Protein AF-A0A940HQ39-F1 (afdb_monomer)

Sequence (196 aa):
RMIGEIKYRNLDKDPSSISVTDRTVIGDVNPNYTFGITNYFRYQNFDLSVFVNGVQGNDIINMNTRFNANLGTGKNVTEEMLNGAWAEGKDNSLSTGPKAMRQFWRNMLFSRRFIEDGSFVRIKNLTIGYNFPQGMIRSIKNMRIAFGVNNLYTFTNYSGFDPEVNSYGDNPAMFGVDLGGYPNARTYTLTFRCGF

pLDDT: mean 86.54, std 9.15, range [58.53, 98.06]

Radius of gyration: 24.93 Å; Cα contacts (8 Å, |Δi|>4): 372; chains: 1; bounding box: 57×42×81 Å

Structure (mmCIF, N/CA/C/O backbone):
data_AF-A0A940HQ39-F1
#
_entry.id   AF-A0A940HQ39-F1
#
loop_
_atom_site.group_PDB
_atom_site.id
_atom_site.type_symbol
_atom_site.label_atom_id
_atom_site.label_alt_id
_atom_site.label_comp_id
_atom_site.label_asym_id
_atom_site.label_entity_id
_atom_site.label_seq_id
_atom_site.pdbx_PDB_ins_code
_atom_site.Cartn_x
_atom_site.Cartn_y
_atom_site.Cartn_z
_atom_site.occupancy
_atom_site.B_iso_or_equiv
_atom_site.auth_seq_id
_atom_site.auth_comp_id
_atom_site.auth_asym_id
_atom_site.auth_atom_id
_atom_site.pdbx_PDB_model_num
ATOM 1 N N . ARG A 1 1 ? 22.328 -8.475 -32.140 1.00 61.81 1 ARG A N 1
ATOM 2 C CA . ARG A 1 1 ? 21.555 -8.393 -30.870 1.00 61.81 1 ARG A CA 1
ATOM 3 C C . ARG A 1 1 ? 21.910 -9.604 -30.016 1.00 61.81 1 ARG A C 1
ATOM 5 O O . ARG A 1 1 ? 21.924 -10.698 -30.561 1.00 61.81 1 ARG A O 1
ATOM 12 N N . MET A 1 2 ? 22.227 -9.420 -28.733 1.00 71.56 2 MET A N 1
ATOM 13 C CA . MET A 1 2 ? 22.511 -10.533 -27.816 1.00 71.56 2 MET A CA 1
ATOM 14 C C . MET A 1 2 ? 21.213 -11.216 -27.365 1.00 71.56 2 MET A C 1
ATOM 16 O O . MET A 1 2 ? 20.207 -10.547 -27.135 1.00 71.56 2 MET A O 1
ATOM 20 N N . ILE A 1 3 ? 21.238 -12.545 -27.260 1.00 82.31 3 ILE A N 1
ATOM 21 C CA . ILE A 1 3 ? 20.120 -13.355 -26.756 1.00 82.31 3 ILE A CA 1
ATOM 22 C C . ILE A 1 3 ? 20.002 -13.167 -25.235 1.00 82.31 3 ILE A C 1
ATOM 24 O O . ILE A 1 3 ? 21.023 -13.007 -24.555 1.00 82.31 3 ILE A O 1
ATOM 28 N N . GLY A 1 4 ? 18.764 -13.175 -24.729 1.00 81.56 4 GLY A N 1
ATOM 29 C CA . GLY A 1 4 ? 18.453 -13.039 -23.303 1.00 81.56 4 GLY A CA 1
ATOM 30 C C . GLY A 1 4 ? 18.533 -11.606 -22.766 1.00 81.56 4 GLY A C 1
ATOM 31 O O . GLY A 1 4 ? 18.553 -11.419 -21.557 1.00 81.56 4 GLY A O 1
ATOM 32 N N . GLU A 1 5 ? 18.605 -10.596 -23.637 1.00 84.06 5 GLU A N 1
ATOM 33 C CA . GLU A 1 5 ? 18.617 -9.177 -23.254 1.00 84.06 5 GLU A CA 1
ATOM 34 C C . GLU A 1 5 ? 17.253 -8.504 -23.468 1.00 84.06 5 GLU A C 1
ATOM 36 O O . GLU A 1 5 ? 16.436 -8.946 -24.283 1.00 84.06 5 GLU A O 1
ATOM 41 N N . ILE A 1 6 ? 17.031 -7.391 -22.762 1.00 84.56 6 ILE A N 1
ATOM 42 C CA . ILE A 1 6 ? 15.808 -6.588 -22.882 1.00 84.56 6 ILE A CA 1
ATOM 43 C C . ILE A 1 6 ? 15.709 -5.984 -24.282 1.00 84.56 6 ILE A C 1
ATOM 45 O O . ILE A 1 6 ? 16.662 -5.414 -24.816 1.00 84.56 6 ILE A O 1
ATOM 49 N N . LYS A 1 7 ? 14.515 -6.084 -24.866 1.00 85.19 7 LYS A N 1
ATOM 50 C CA . LYS A 1 7 ? 14.183 -5.464 -26.147 1.00 85.19 7 LYS A CA 1
ATOM 51 C C . LYS A 1 7 ? 13.358 -4.208 -25.902 1.00 85.19 7 LYS A C 1
ATOM 53 O O . LYS A 1 7 ? 12.293 -4.274 -25.298 1.00 85.19 7 LYS A O 1
ATOM 58 N N . TYR A 1 8 ? 13.843 -3.087 -26.417 1.00 87.19 8 TYR A N 1
ATOM 59 C CA . TYR A 1 8 ? 13.104 -1.830 -26.450 1.00 87.19 8 TYR A CA 1
ATOM 60 C C . TYR A 1 8 ? 12.349 -1.713 -27.772 1.00 87.19 8 TYR A C 1
ATOM 62 O O . TYR A 1 8 ? 12.823 -2.174 -28.817 1.00 87.19 8 TYR A O 1
ATOM 70 N N . ARG A 1 9 ? 11.148 -1.138 -27.710 1.00 87.81 9 ARG A N 1
ATOM 71 C CA . ARG A 1 9 ? 10.329 -0.895 -28.893 1.00 87.81 9 ARG A CA 1
ATOM 72 C C . ARG A 1 9 ? 10.904 0.301 -29.644 1.00 87.81 9 ARG A C 1
ATOM 74 O O . ARG A 1 9 ? 11.116 1.342 -29.043 1.00 87.81 9 ARG A O 1
ATOM 81 N N . ASN A 1 10 ? 11.118 0.119 -30.939 1.00 88.06 10 ASN A N 1
ATOM 82 C CA . ASN A 1 10 ? 11.416 1.206 -31.855 1.00 88.06 10 ASN A CA 1
ATOM 83 C C . ASN A 1 10 ? 10.088 1.892 -32.232 1.00 88.06 10 ASN A C 1
ATOM 85 O O . ASN A 1 10 ? 9.179 1.223 -32.741 1.00 88.06 10 ASN A O 1
ATOM 89 N N . LEU A 1 11 ? 9.949 3.172 -31.898 1.00 87.94 11 LEU A N 1
ATOM 90 C CA . LEU A 1 11 ? 8.756 3.986 -32.134 1.00 87.94 11 LEU A CA 1
ATOM 91 C C . LEU A 1 11 ? 8.908 4.908 -33.347 1.00 87.94 11 LEU A C 1
ATOM 93 O O . LEU A 1 11 ? 7.902 5.182 -34.005 1.00 87.94 11 LEU A O 1
ATOM 97 N N . ASP A 1 12 ? 10.125 5.349 -33.668 1.00 86.56 12 ASP A N 1
ATOM 98 C CA . ASP A 1 12 ? 10.393 6.246 -34.802 1.00 86.56 12 ASP A CA 1
ATOM 99 C C . ASP A 1 12 ? 10.640 5.513 -36.137 1.00 86.56 12 ASP A C 1
ATOM 101 O O . ASP A 1 12 ? 10.703 6.134 -37.199 1.00 86.56 12 ASP A O 1
ATOM 105 N N . LYS A 1 13 ? 10.685 4.178 -36.088 1.00 84.75 13 LYS A N 1
ATOM 106 C CA . LYS A 1 13 ? 10.954 3.245 -37.190 1.00 84.75 13 LYS A CA 1
ATOM 107 C C . LYS A 1 13 ? 12.347 3.400 -37.814 1.00 84.75 13 LYS A C 1
ATOM 109 O O . LYS A 1 13 ? 12.532 2.956 -38.949 1.00 84.75 13 LYS A O 1
ATOM 114 N N . ASP A 1 14 ? 13.329 3.947 -37.097 1.00 82.06 14 ASP A N 1
ATOM 115 C CA . ASP A 1 14 ? 14.719 3.984 -37.561 1.00 82.06 14 ASP A CA 1
ATOM 116 C C . ASP A 1 14 ? 15.291 2.553 -37.653 1.00 82.06 14 ASP A C 1
ATOM 118 O O . ASP A 1 14 ? 15.438 1.868 -36.640 1.00 82.06 14 ASP A O 1
ATOM 122 N N . PRO A 1 15 ? 15.655 2.049 -38.843 1.00 76.44 15 PRO A N 1
ATOM 123 C CA . PRO A 1 15 ? 16.172 0.690 -38.987 1.00 76.44 15 PRO A CA 1
ATOM 124 C C . PRO A 1 15 ? 17.523 0.465 -38.288 1.00 76.44 15 PRO A C 1
ATOM 126 O O . PRO A 1 15 ? 17.932 -0.688 -38.116 1.00 76.44 15 PRO A O 1
ATOM 129 N N . SER A 1 16 ? 18.230 1.533 -37.913 1.00 78.38 16 SER A N 1
ATOM 130 C CA . SER A 1 16 ? 19.630 1.484 -37.496 1.00 78.38 16 SER A CA 1
ATOM 131 C C . SER A 1 16 ? 19.850 1.581 -35.986 1.00 78.38 16 SER A C 1
ATOM 133 O O . SER A 1 16 ? 20.862 1.067 -35.496 1.00 78.38 16 SER A O 1
ATOM 135 N N . SER A 1 17 ? 18.926 2.180 -35.226 1.00 79.44 17 SER A N 1
ATOM 136 C CA . SER A 1 17 ? 19.178 2.469 -33.813 1.00 79.44 17 SER A CA 1
ATOM 137 C C . SER A 1 17 ? 17.923 2.480 -32.931 1.00 79.44 17 SER A C 1
ATOM 139 O O . SER A 1 17 ? 16.798 2.530 -33.411 1.00 79.44 17 SER A O 1
ATOM 141 N N . ILE A 1 18 ? 18.141 2.341 -31.617 1.00 83.06 18 ILE A N 1
ATOM 142 C CA . ILE A 1 18 ? 17.189 2.779 -30.590 1.00 83.06 18 ILE A CA 1
ATOM 143 C C . ILE A 1 18 ? 17.795 4.043 -29.994 1.00 83.06 18 ILE A C 1
ATOM 145 O O . ILE A 1 18 ? 18.935 4.006 -29.515 1.00 83.06 18 ILE A O 1
ATOM 149 N N . SER A 1 19 ? 17.054 5.140 -30.028 1.00 83.88 19 SER A N 1
ATOM 150 C CA . SER A 1 19 ? 17.561 6.479 -29.752 1.00 83.88 19 SER A CA 1
ATOM 151 C C . SER A 1 19 ? 16.642 7.250 -28.789 1.00 83.88 19 SER A C 1
ATOM 153 O O . SER A 1 19 ? 15.650 6.738 -28.269 1.00 83.88 19 SER A O 1
ATOM 155 N N . VAL A 1 20 ? 17.003 8.493 -28.463 1.00 84.62 20 VAL A N 1
ATOM 156 C CA . VAL A 1 20 ? 16.178 9.382 -27.626 1.00 84.62 20 VAL A CA 1
ATOM 157 C C . VAL A 1 20 ? 14.830 9.723 -28.267 1.00 84.62 20 VAL A C 1
ATOM 159 O O . VAL A 1 20 ? 13.893 10.053 -27.544 1.00 84.62 20 VAL A O 1
ATOM 162 N N . THR A 1 21 ? 14.731 9.615 -29.591 1.00 87.25 21 THR A N 1
ATOM 163 C CA . THR A 1 21 ? 13.507 9.794 -30.386 1.00 87.25 21 THR A CA 1
ATOM 164 C C . THR A 1 21 ? 12.470 8.695 -30.147 1.00 87.25 21 THR A C 1
ATOM 166 O O . THR A 1 21 ? 11.286 8.929 -30.363 1.00 87.25 21 THR A O 1
ATOM 169 N N . ASP A 1 22 ? 12.873 7.545 -29.597 1.00 86.12 22 ASP A N 1
ATOM 170 C CA . ASP A 1 22 ? 11.968 6.454 -29.212 1.00 86.12 22 ASP A CA 1
ATOM 171 C C . ASP A 1 22 ? 11.301 6.655 -27.840 1.00 86.12 22 ASP A C 1
ATOM 173 O O . ASP A 1 22 ? 10.606 5.767 -27.336 1.00 86.12 22 ASP A O 1
ATOM 177 N N . ARG A 1 23 ? 11.532 7.791 -27.174 1.00 89.38 23 ARG A N 1
ATOM 178 C CA . ARG A 1 23 ? 10.941 8.076 -25.860 1.00 89.38 23 ARG A CA 1
ATOM 179 C C . ARG A 1 23 ? 9.503 8.554 -26.008 1.00 89.38 23 ARG A C 1
ATOM 181 O O . ARG A 1 23 ? 9.181 9.379 -26.854 1.00 89.38 23 ARG A O 1
ATOM 188 N N . THR A 1 24 ? 8.643 8.072 -25.121 1.00 91.00 24 THR A N 1
ATOM 189 C CA . THR A 1 24 ? 7.238 8.476 -25.041 1.00 91.00 24 THR A CA 1
ATOM 190 C C . THR A 1 24 ? 6.783 8.516 -23.584 1.00 91.00 24 THR A C 1
ATOM 192 O O . THR A 1 24 ? 7.507 8.059 -22.694 1.00 91.00 24 THR A O 1
ATOM 195 N N . VAL A 1 25 ? 5.594 9.064 -23.336 1.00 88.75 25 VAL A N 1
ATOM 196 C CA . VAL A 1 25 ? 4.950 8.999 -22.021 1.00 88.75 25 VAL A CA 1
ATOM 197 C C . VAL A 1 25 ? 4.529 7.552 -21.774 1.00 88.75 25 VAL A C 1
ATOM 199 O O . VAL A 1 25 ? 3.833 6.950 -22.589 1.00 88.75 25 VAL A O 1
ATOM 202 N N . ILE A 1 26 ? 5.009 6.973 -20.676 1.00 89.69 26 ILE A N 1
ATOM 203 C CA . ILE A 1 26 ? 4.868 5.538 -20.378 1.00 89.69 26 ILE A CA 1
ATOM 204 C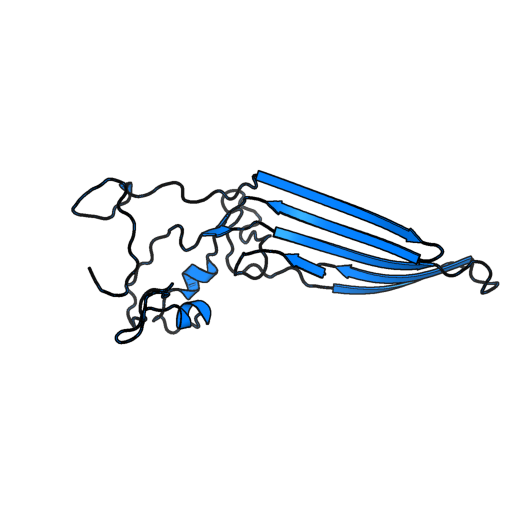 C . ILE A 1 26 ? 4.057 5.239 -19.112 1.00 89.69 26 ILE A C 1
ATOM 206 O O . ILE A 1 26 ? 3.822 4.063 -18.846 1.00 89.69 26 ILE A O 1
ATOM 210 N N . GLY A 1 27 ? 3.626 6.266 -18.378 1.00 88.06 27 GLY A N 1
ATOM 211 C CA . GLY A 1 27 ? 2.753 6.152 -17.212 1.00 88.06 27 GLY A CA 1
ATOM 212 C C . GLY A 1 27 ? 2.314 7.521 -16.688 1.00 88.06 27 GLY A C 1
ATOM 213 O O . GLY A 1 27 ? 2.863 8.544 -17.116 1.00 88.06 27 GLY A O 1
ATOM 214 N N . ASP A 1 28 ? 1.341 7.517 -15.783 1.00 89.75 28 ASP A N 1
ATOM 215 C CA . ASP A 1 28 ? 0.787 8.702 -15.122 1.00 89.75 28 ASP A CA 1
ATOM 216 C C . ASP A 1 28 ? 0.651 8.462 -13.613 1.00 89.75 28 ASP A C 1
ATOM 218 O O . ASP A 1 28 ? -0.056 7.566 -13.166 1.00 89.75 28 ASP A O 1
ATOM 222 N N . VAL A 1 29 ? 1.340 9.271 -12.810 1.00 87.62 29 VAL A N 1
ATOM 223 C CA . VAL A 1 29 ? 1.322 9.156 -11.341 1.00 87.62 29 VAL A CA 1
ATOM 224 C C . VAL A 1 29 ? 0.074 9.788 -10.720 1.00 87.62 29 VAL A C 1
ATOM 226 O O . VAL A 1 29 ? -0.174 9.620 -9.524 1.00 87.62 29 VAL A O 1
ATOM 229 N N . ASN A 1 30 ? -0.706 10.536 -11.505 1.00 89.50 30 ASN A N 1
ATOM 230 C CA . ASN A 1 30 ? -1.915 11.185 -11.028 1.00 89.50 30 ASN A CA 1
ATOM 231 C C . ASN A 1 30 ? -3.064 10.171 -10.978 1.00 89.50 30 ASN A C 1
ATOM 233 O O . ASN A 1 30 ? -3.378 9.546 -11.990 1.00 89.50 30 ASN A O 1
ATOM 237 N N . PRO A 1 31 ? -3.729 10.003 -9.825 1.00 91.94 31 PRO A N 1
ATOM 238 C CA . PRO A 1 31 ? -4.862 9.100 -9.740 1.00 91.94 31 PRO A CA 1
ATOM 239 C C . PRO A 1 31 ? -6.067 9.652 -10.499 1.00 91.94 31 PRO A C 1
ATOM 241 O O . PRO A 1 31 ? -6.356 10.848 -10.450 1.00 91.94 31 PRO A O 1
ATOM 244 N N . ASN A 1 32 ? -6.840 8.753 -11.107 1.00 94.06 32 ASN A N 1
ATOM 245 C CA . ASN A 1 32 ? -8.123 9.099 -11.719 1.00 94.06 32 ASN A CA 1
ATOM 246 C C . ASN A 1 32 ? -9.124 9.568 -10.658 1.00 94.06 32 ASN A C 1
ATOM 248 O O . ASN A 1 32 ? -9.899 10.495 -10.884 1.00 94.06 32 ASN A O 1
ATOM 252 N N . TYR A 1 33 ? -9.118 8.906 -9.498 1.00 94.69 33 TYR A N 1
ATOM 253 C CA . TYR A 1 33 ? -9.893 9.309 -8.333 1.00 94.69 33 TYR A CA 1
ATOM 254 C C . TYR A 1 33 ? -9.318 8.715 -7.046 1.00 94.69 33 TYR A C 1
ATOM 256 O O . TYR A 1 33 ? -8.639 7.686 -7.034 1.00 94.69 33 TYR A O 1
ATOM 264 N N . THR A 1 34 ? -9.647 9.367 -5.937 1.00 96.00 34 THR A N 1
ATOM 265 C CA . THR A 1 34 ? -9.391 8.890 -4.580 1.00 96.00 34 THR A CA 1
ATOM 266 C C . THR A 1 34 ? -10.709 8.840 -3.822 1.00 96.00 34 THR A C 1
ATOM 268 O O . THR A 1 34 ? -11.641 9.590 -4.120 1.00 96.00 34 THR A O 1
ATOM 271 N N . PHE A 1 35 ? -10.827 7.925 -2.866 1.00 96.75 35 PHE A N 1
ATOM 272 C CA . PHE A 1 35 ? -12.045 7.794 -2.075 1.00 96.75 35 PHE A CA 1
ATOM 273 C C . PHE A 1 35 ? -11.749 7.361 -0.642 1.00 96.75 35 PHE A C 1
ATOM 275 O O . PHE A 1 35 ? -10.715 6.768 -0.331 1.00 96.75 35 PHE A O 1
ATOM 282 N N . GLY A 1 36 ? -12.695 7.655 0.242 1.00 97.44 36 GLY A N 1
ATOM 283 C CA . GLY A 1 36 ? -12.666 7.244 1.635 1.00 97.44 36 GLY A CA 1
ATOM 284 C C . GLY A 1 36 ? -14.084 7.098 2.160 1.00 97.44 36 GLY A C 1
ATOM 285 O O . GLY A 1 36 ? -14.920 7.969 1.931 1.00 97.44 36 GLY A O 1
ATOM 286 N N . ILE A 1 37 ? -14.360 5.992 2.844 1.00 97.62 37 ILE A N 1
ATOM 287 C CA . ILE A 1 37 ? -15.671 5.699 3.421 1.00 97.62 37 ILE A CA 1
ATOM 288 C C . ILE A 1 37 ? -15.471 5.268 4.868 1.00 97.62 37 ILE A C 1
ATOM 290 O O . ILE A 1 37 ? -14.734 4.320 5.161 1.00 97.62 37 ILE A O 1
ATOM 294 N N . THR A 1 38 ? -16.168 5.952 5.771 1.00 97.56 38 THR A N 1
ATOM 295 C CA . THR A 1 38 ? -16.236 5.576 7.181 1.00 97.56 38 THR A CA 1
ATOM 296 C C . THR A 1 38 ? -17.595 4.964 7.471 1.00 97.56 38 THR A C 1
ATOM 298 O O . THR A 1 38 ? -18.628 5.599 7.267 1.00 97.56 38 THR A O 1
ATOM 301 N N . ASN A 1 39 ? -17.590 3.733 7.969 1.00 97.12 39 ASN A N 1
ATOM 302 C CA . ASN A 1 39 ? -18.786 2.985 8.319 1.00 97.12 39 ASN A CA 1
ATOM 303 C C . ASN A 1 39 ? -18.875 2.855 9.837 1.00 97.12 39 ASN A C 1
ATOM 305 O O . ASN A 1 39 ? -17.933 2.386 10.479 1.00 97.12 39 ASN A O 1
ATOM 309 N N . TYR A 1 40 ? -20.021 3.239 10.391 1.00 97.44 40 TYR A N 1
ATOM 310 C CA . TYR A 1 40 ? -20.317 3.112 11.812 1.00 97.44 40 TYR A CA 1
ATOM 311 C C . TYR A 1 40 ? -21.520 2.202 12.004 1.00 97.44 40 TYR A C 1
ATOM 313 O O . TYR A 1 40 ? -22.623 2.515 11.562 1.00 97.44 40 TYR A O 1
ATOM 321 N N . PHE A 1 41 ? -21.312 1.106 12.721 1.00 97.56 41 PHE A N 1
ATOM 322 C CA . PHE A 1 41 ? -22.363 0.175 13.101 1.00 97.56 41 PHE A CA 1
ATOM 323 C C . PHE A 1 41 ? -22.501 0.179 14.616 1.00 97.56 41 PHE A C 1
ATOM 325 O O . PHE A 1 41 ? -21.508 0.201 15.346 1.00 97.56 41 PHE A O 1
ATOM 332 N N . ARG A 1 42 ? -23.739 0.162 15.102 1.00 96.75 42 ARG A N 1
ATOM 333 C CA . ARG A 1 42 ? -24.037 -0.004 16.525 1.00 96.75 42 ARG A CA 1
ATOM 334 C C . ARG A 1 42 ? -25.129 -1.036 16.672 1.00 96.75 42 ARG A C 1
ATOM 336 O O . ARG A 1 42 ? -26.150 -0.957 15.993 1.00 96.75 42 ARG A O 1
ATOM 343 N N . TYR A 1 43 ? -24.905 -1.976 17.572 1.00 96.06 43 TYR A N 1
ATOM 344 C CA . TYR A 1 43 ? -25.889 -2.980 17.921 1.00 96.06 43 TYR A CA 1
ATOM 345 C C . TYR A 1 43 ? -25.832 -3.218 19.425 1.00 96.06 43 TYR A C 1
ATOM 347 O O . TYR A 1 43 ? -24.849 -3.742 19.947 1.00 96.06 43 TYR A O 1
ATOM 355 N N . GLN A 1 44 ? -26.893 -2.806 20.124 1.00 94.25 44 GLN A N 1
ATOM 356 C CA . GLN A 1 44 ? -26.949 -2.810 21.586 1.00 94.25 44 GLN A CA 1
ATOM 357 C C . GLN A 1 44 ? -25.715 -2.106 22.189 1.00 94.25 44 GLN A C 1
ATOM 359 O O . GLN A 1 44 ? -25.430 -0.949 21.883 1.00 94.25 44 GLN A O 1
ATOM 364 N N . ASN A 1 45 ? -24.978 -2.817 23.035 1.00 95.12 45 ASN A N 1
ATOM 365 C CA . ASN A 1 45 ? -23.780 -2.362 23.720 1.00 95.12 45 ASN A CA 1
ATOM 366 C C . ASN A 1 45 ? -22.512 -2.431 22.851 1.00 95.12 45 ASN A C 1
ATOM 368 O O . ASN A 1 45 ? -21.474 -1.910 23.265 1.00 95.12 45 ASN A O 1
ATOM 372 N N . PHE A 1 46 ? -22.582 -3.033 21.660 1.00 97.00 46 PHE A N 1
ATOM 373 C CA . PHE A 1 46 ? -21.470 -3.125 20.719 1.00 97.00 46 PHE A CA 1
ATOM 374 C C . PHE A 1 46 ? -21.469 -1.968 19.722 1.00 97.00 46 PHE A C 1
ATOM 376 O O . PHE A 1 46 ? -22.512 -1.543 19.214 1.00 97.00 46 PHE A O 1
ATOM 383 N N . ASP A 1 47 ? -20.272 -1.512 19.378 1.00 97.00 47 ASP A N 1
ATOM 384 C CA . ASP A 1 47 ? -20.047 -0.618 18.253 1.00 97.00 47 ASP A CA 1
ATOM 385 C C . ASP A 1 47 ? -18.850 -1.067 17.416 1.00 97.00 47 ASP A C 1
ATOM 387 O O . ASP A 1 47 ? -17.904 -1.683 17.905 1.00 97.00 47 ASP A O 1
ATOM 391 N N . LEU A 1 48 ? -18.931 -0.778 16.125 1.00 97.44 48 LEU A N 1
ATOM 392 C CA . LEU A 1 48 ? -17.923 -1.089 15.129 1.00 97.44 48 LEU A CA 1
ATOM 393 C C . LEU A 1 48 ? -17.722 0.154 14.263 1.00 97.44 48 LEU A C 1
ATOM 395 O O . LEU A 1 48 ? -18.678 0.726 13.741 1.00 97.44 48 LEU A O 1
ATOM 399 N N . SER A 1 49 ? -16.468 0.550 14.096 1.00 97.56 49 SER A N 1
ATOM 400 C CA . SER A 1 49 ? -16.036 1.620 13.205 1.00 97.56 49 SER A CA 1
ATOM 401 C C . SER A 1 49 ? -15.037 1.051 12.210 1.00 97.56 49 SER A C 1
ATOM 403 O O . SER A 1 49 ? -14.001 0.521 12.613 1.00 97.56 49 SER A O 1
ATOM 405 N N . VAL A 1 50 ? -15.326 1.179 10.918 1.00 97.94 50 VAL A N 1
ATOM 406 C CA . VAL A 1 50 ? -14.431 0.758 9.834 1.00 97.94 50 VAL A CA 1
ATOM 407 C C . VAL A 1 50 ? -14.151 1.950 8.938 1.00 97.94 50 VAL A C 1
ATOM 409 O O . VAL A 1 50 ? -15.081 2.553 8.408 1.00 97.94 50 VAL A O 1
ATOM 412 N N . PHE A 1 51 ? -12.879 2.267 8.734 1.00 98.06 51 PHE A N 1
ATOM 413 C CA . PHE A 1 51 ? -12.443 3.252 7.756 1.00 98.06 51 PHE A CA 1
ATOM 414 C C . PHE A 1 51 ? -11.701 2.561 6.616 1.00 98.06 51 PHE A C 1
ATOM 416 O O . PHE A 1 51 ? -10.683 1.896 6.837 1.00 98.06 51 PHE A O 1
ATOM 423 N N . VAL A 1 52 ? -12.220 2.740 5.404 1.00 97.81 52 VAL A N 1
ATOM 424 C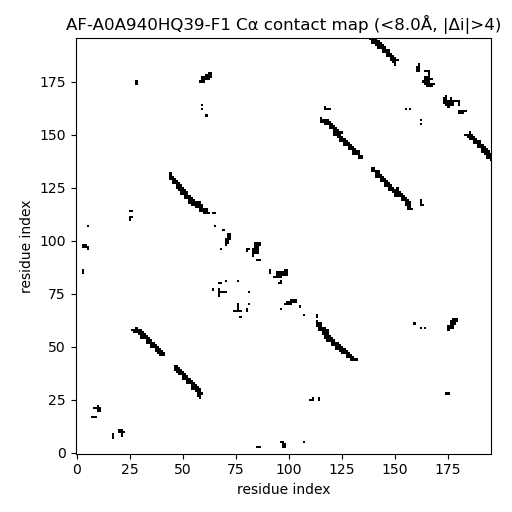 CA . VAL A 1 52 ? -11.630 2.244 4.161 1.00 97.81 52 VAL A CA 1
ATOM 425 C C . VAL A 1 52 ? -11.259 3.439 3.295 1.00 97.81 52 VAL A C 1
ATOM 427 O O . VAL A 1 52 ? -12.086 4.328 3.102 1.00 97.81 52 VAL A O 1
ATOM 430 N N . ASN A 1 53 ? -10.042 3.462 2.761 1.00 97.06 53 ASN A N 1
ATOM 431 C CA . ASN A 1 53 ? -9.607 4.449 1.774 1.00 97.06 53 ASN A CA 1
ATOM 432 C C . ASN A 1 53 ? -9.032 3.759 0.539 1.00 97.06 53 ASN A C 1
ATOM 434 O O . ASN A 1 53 ? -8.615 2.606 0.611 1.00 97.06 53 ASN A O 1
ATOM 438 N N . GLY A 1 54 ? -8.996 4.459 -0.584 1.00 95.94 54 GLY A N 1
ATOM 439 C CA . GLY A 1 54 ? -8.407 3.925 -1.800 1.00 95.94 54 GLY A CA 1
ATOM 440 C C . GLY A 1 54 ? -8.034 4.997 -2.807 1.00 95.94 54 GLY A C 1
ATOM 441 O O . GLY A 1 54 ? -8.491 6.143 -2.738 1.00 95.94 54 GLY A O 1
ATOM 442 N N . VAL A 1 55 ? -7.184 4.585 -3.735 1.00 95.62 55 VAL A N 1
ATOM 443 C CA . VAL A 1 55 ? -6.665 5.369 -4.854 1.00 95.62 55 VAL A CA 1
ATOM 444 C C . VAL A 1 55 ? -6.751 4.475 -6.086 1.00 95.62 55 VAL A C 1
ATOM 446 O O . VAL A 1 55 ? -6.410 3.296 -6.003 1.00 95.62 55 VAL A O 1
ATOM 449 N N . GLN A 1 56 ? -7.245 5.007 -7.204 1.00 95.56 56 GLN A N 1
ATOM 450 C CA . GLN A 1 56 ? -7.388 4.245 -8.443 1.00 95.56 56 GLN A CA 1
ATOM 451 C C . GLN A 1 56 ? -6.746 4.972 -9.624 1.00 95.56 56 GLN A C 1
ATOM 453 O O . GLN A 1 56 ? -7.021 6.150 -9.869 1.00 95.56 56 GLN A O 1
ATOM 458 N N . GLY A 1 57 ? -5.999 4.214 -10.425 1.00 92.69 57 GLY A N 1
ATOM 459 C CA . GLY A 1 57 ? -5.523 4.608 -11.748 1.00 92.69 57 GLY A CA 1
ATOM 460 C C . GLY A 1 57 ? -4.208 5.374 -11.765 1.00 92.69 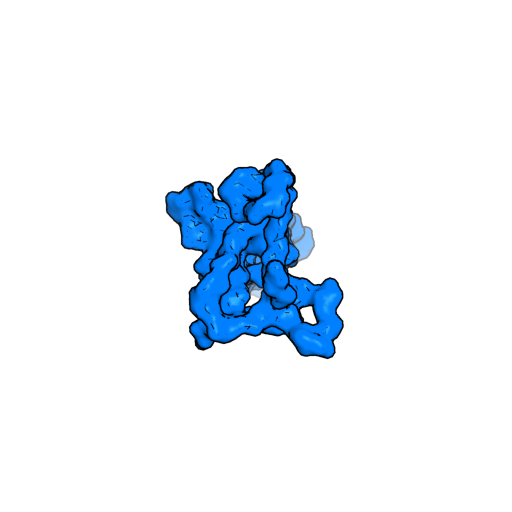57 GLY A C 1
ATOM 461 O O . GLY A 1 57 ? -3.861 5.892 -12.816 1.00 92.69 57 GLY A O 1
ATOM 462 N N . ASN A 1 58 ? -3.508 5.461 -10.634 1.00 92.19 58 ASN A N 1
ATOM 463 C CA . ASN A 1 58 ? -2.149 5.983 -10.586 1.00 92.19 58 ASN A CA 1
ATOM 464 C C . ASN A 1 58 ? -1.137 4.880 -10.902 1.00 92.19 58 ASN A C 1
ATOM 466 O O . ASN A 1 58 ? -1.279 3.745 -10.452 1.00 92.19 58 ASN A O 1
ATOM 470 N N . ASP A 1 59 ? -0.069 5.255 -11.584 1.00 92.75 59 ASP A N 1
ATOM 471 C CA . ASP A 1 59 ? 1.107 4.425 -11.784 1.00 92.75 59 ASP A CA 1
ATOM 472 C C . ASP A 1 59 ? 2.188 4.742 -10.737 1.00 92.75 59 ASP A C 1
ATOM 474 O O . ASP A 1 59 ? 2.350 5.885 -10.298 1.00 92.75 59 ASP A O 1
ATOM 478 N N . ILE A 1 60 ? 2.967 3.729 -10.361 1.00 91.25 60 ILE A N 1
ATOM 479 C CA . ILE A 1 60 ? 4.132 3.846 -9.478 1.00 91.25 60 ILE A CA 1
ATOM 480 C C . ILE A 1 60 ? 5.382 3.439 -10.242 1.00 91.25 60 ILE A C 1
ATOM 482 O O . ILE A 1 60 ? 5.435 2.395 -10.891 1.00 91.25 60 ILE A O 1
ATOM 486 N N . ILE A 1 61 ? 6.428 4.249 -10.119 1.00 90.50 61 ILE A N 1
ATOM 487 C CA . ILE A 1 61 ? 7.765 3.923 -10.594 1.00 90.50 61 ILE A CA 1
ATOM 488 C C . ILE A 1 61 ? 8.498 3.171 -9.481 1.00 90.50 61 ILE A C 1
ATOM 490 O O . ILE A 1 61 ? 9.028 3.777 -8.547 1.00 90.50 61 ILE A O 1
ATOM 494 N N . ASN A 1 62 ? 8.583 1.850 -9.607 1.00 88.81 62 ASN A N 1
ATOM 495 C CA . ASN A 1 62 ? 9.313 1.000 -8.677 1.00 88.81 62 ASN A CA 1
ATOM 496 C C . ASN A 1 62 ? 10.810 1.002 -9.012 1.00 88.81 62 ASN A C 1
ATOM 498 O O . ASN A 1 62 ? 11.303 0.201 -9.813 1.00 88.81 62 ASN A O 1
ATOM 502 N N . MET A 1 63 ? 11.573 1.901 -8.393 1.00 85.12 63 MET A N 1
ATOM 503 C CA . MET A 1 63 ? 13.023 1.951 -8.585 1.00 85.12 63 MET A CA 1
ATOM 504 C C . MET A 1 63 ? 13.742 0.785 -7.901 1.00 85.12 63 MET A C 1
ATOM 506 O O . MET A 1 63 ? 14.842 0.430 -8.337 1.00 85.12 63 MET A O 1
ATOM 510 N N . ASN A 1 64 ? 13.137 0.137 -6.900 1.00 80.88 64 ASN A N 1
ATOM 511 C CA . ASN A 1 64 ? 13.730 -1.031 -6.241 1.00 80.88 64 ASN A CA 1
ATOM 512 C C . ASN A 1 64 ? 13.967 -2.167 -7.240 1.00 80.88 64 ASN A C 1
ATOM 514 O O . A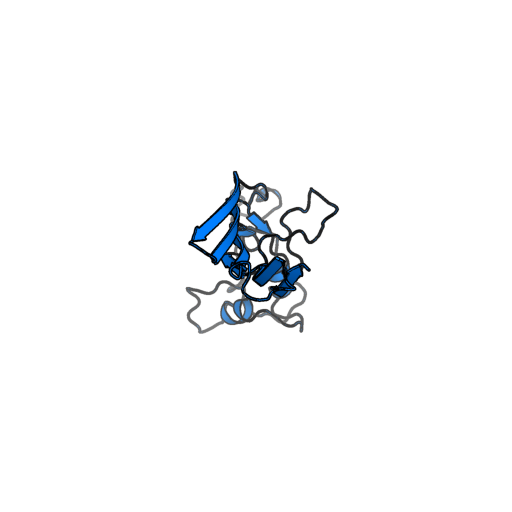SN A 1 64 ? 15.048 -2.761 -7.261 1.00 80.88 64 ASN A O 1
ATOM 518 N N . THR A 1 65 ? 13.005 -2.420 -8.133 1.00 77.06 65 THR A N 1
ATOM 519 C CA . THR A 1 65 ? 13.174 -3.422 -9.198 1.00 77.06 65 THR A CA 1
ATOM 520 C C . THR A 1 65 ? 14.332 -3.057 -10.120 1.00 77.06 65 THR A C 1
ATOM 522 O O . THR A 1 65 ? 15.110 -3.931 -10.483 1.00 77.06 65 THR A O 1
ATOM 525 N N . ARG A 1 66 ? 14.536 -1.773 -10.442 1.00 76.06 66 ARG A N 1
ATOM 526 C CA . ARG A 1 66 ? 15.672 -1.314 -11.258 1.00 76.06 66 ARG A CA 1
ATOM 527 C C . ARG A 1 66 ? 17.018 -1.513 -10.564 1.00 76.06 66 ARG A C 1
ATOM 529 O O . ARG A 1 66 ? 17.964 -1.958 -11.214 1.00 76.06 66 ARG A O 1
ATOM 536 N N . PHE A 1 67 ? 17.117 -1.200 -9.273 1.00 73.94 67 PHE A N 1
ATOM 537 C CA . PHE A 1 67 ? 18.348 -1.405 -8.503 1.00 73.94 67 PHE A CA 1
ATOM 538 C C . PHE A 1 67 ? 18.689 -2.892 -8.337 1.00 73.94 67 PHE A C 1
ATOM 540 O O . PHE A 1 67 ? 19.867 -3.250 -8.405 1.00 73.94 67 PHE A O 1
ATOM 547 N N . ASN A 1 68 ? 17.672 -3.748 -8.206 1.00 70.75 68 ASN A N 1
ATOM 548 C CA . ASN A 1 68 ? 17.827 -5.196 -8.046 1.00 70.75 68 ASN A CA 1
ATOM 549 C C . ASN A 1 68 ? 17.891 -5.967 -9.382 1.00 70.75 68 ASN A C 1
ATOM 551 O O . ASN A 1 68 ? 18.293 -7.127 -9.398 1.00 70.75 68 ASN A O 1
ATOM 555 N N . ALA A 1 69 ? 17.540 -5.343 -10.513 1.00 66.88 69 ALA A N 1
ATOM 556 C CA . ALA A 1 69 ? 17.504 -5.996 -11.827 1.00 66.88 69 ALA A CA 1
ATOM 557 C C . ALA A 1 69 ? 18.883 -6.294 -12.434 1.00 66.88 69 ALA A C 1
ATOM 559 O O . ALA A 1 69 ? 18.984 -7.064 -13.393 1.00 66.88 69 ALA A O 1
ATOM 560 N N . ASN A 1 70 ? 19.960 -5.693 -11.915 1.00 70.19 70 ASN A N 1
ATOM 561 C CA . ASN A 1 70 ? 21.301 -5.906 -12.454 1.00 70.19 70 ASN A CA 1
ATOM 562 C C . ASN A 1 70 ? 21.962 -7.168 -11.870 1.00 70.19 70 ASN A C 1
ATOM 564 O O . ASN A 1 70 ? 22.829 -7.106 -10.990 1.00 70.19 70 ASN A O 1
ATOM 568 N N . LEU A 1 71 ? 21.530 -8.318 -12.396 1.00 66.62 71 LEU A N 1
ATOM 569 C CA . LEU A 1 71 ? 22.076 -9.647 -12.115 1.00 66.62 71 LEU A CA 1
ATOM 570 C C . LEU A 1 71 ? 23.541 -9.732 -12.572 1.00 66.62 71 LEU A C 1
ATOM 572 O O . LEU A 1 71 ? 23.804 -9.924 -13.760 1.00 66.62 71 LEU A O 1
ATOM 576 N N . GLY A 1 72 ? 24.484 -9.599 -11.630 1.00 64.25 72 GLY A N 1
ATOM 577 C CA . GLY A 1 72 ? 25.924 -9.664 -11.923 1.00 64.25 72 GLY A CA 1
ATOM 578 C C . GLY A 1 72 ? 26.842 -8.760 -11.104 1.00 64.25 72 GLY A C 1
ATOM 579 O O . GLY A 1 72 ? 28.061 -8.886 -11.204 1.00 64.25 72 GLY A O 1
ATOM 580 N N . THR A 1 73 ? 26.281 -7.859 -10.294 1.00 69.00 73 THR A N 1
ATOM 581 C CA . THR A 1 73 ? 27.035 -6.816 -9.571 1.00 69.00 73 THR A CA 1
ATOM 582 C C . THR A 1 73 ? 27.515 -7.228 -8.171 1.00 69.00 73 THR A C 1
ATOM 584 O O . THR A 1 73 ? 28.052 -6.398 -7.443 1.00 69.00 73 THR A O 1
ATOM 587 N N . GLY A 1 74 ? 27.323 -8.492 -7.772 1.00 70.94 74 GLY A N 1
ATOM 588 C CA . GLY A 1 74 ? 27.652 -8.992 -6.425 1.00 70.94 74 GLY A CA 1
ATOM 589 C C . GLY A 1 74 ? 26.706 -8.506 -5.319 1.00 70.94 74 GLY A C 1
ATOM 590 O O . GLY A 1 74 ? 26.917 -8.822 -4.152 1.00 70.94 74 GLY A O 1
ATOM 591 N N . LYS A 1 75 ? 25.666 -7.745 -5.677 1.00 77.44 75 LYS A N 1
ATOM 592 C CA . LYS A 1 75 ? 24.590 -7.325 -4.775 1.00 77.44 75 LYS A CA 1
ATOM 593 C C . LYS A 1 75 ? 23.553 -8.431 -4.619 1.00 77.44 75 LYS A C 1
ATOM 595 O O . LYS A 1 75 ? 23.410 -9.279 -5.501 1.00 77.44 75 LYS A O 1
ATOM 600 N N . ASN A 1 76 ? 22.810 -8.377 -3.516 1.00 78.00 76 ASN A N 1
ATOM 601 C CA . ASN A 1 76 ? 21.625 -9.206 -3.370 1.00 78.00 76 ASN A CA 1
ATOM 602 C C . ASN A 1 76 ? 20.568 -8.791 -4.406 1.00 78.00 76 ASN A C 1
ATOM 604 O O . ASN A 1 76 ? 20.493 -7.620 -4.782 1.00 78.00 76 ASN A O 1
ATOM 608 N N . VAL A 1 77 ? 19.775 -9.751 -4.866 1.00 79.56 77 VAL A N 1
ATOM 609 C CA . VAL A 1 77 ? 18.716 -9.543 -5.859 1.00 79.56 77 VAL A CA 1
ATOM 610 C C . VAL A 1 77 ? 17.408 -10.117 -5.338 1.00 79.56 77 VAL A C 1
ATOM 612 O O . VAL A 1 77 ? 17.412 -10.984 -4.466 1.00 79.56 77 VAL A O 1
ATOM 615 N N . THR A 1 78 ? 16.280 -9.627 -5.849 1.00 80.62 78 THR A N 1
ATOM 616 C CA . THR A 1 78 ? 14.978 -10.184 -5.475 1.00 80.62 78 THR A CA 1
ATOM 617 C C . THR A 1 78 ? 14.823 -11.591 -6.041 1.00 80.62 78 THR A C 1
ATOM 619 O O . THR A 1 78 ? 15.310 -11.895 -7.134 1.00 80.62 78 THR A O 1
ATOM 622 N N . GLU A 1 79 ? 14.118 -12.450 -5.306 1.00 83.56 79 GLU A N 1
ATOM 623 C CA . GLU A 1 79 ? 13.806 -13.810 -5.752 1.00 83.56 79 GLU A CA 1
ATOM 624 C C . GLU A 1 79 ? 13.051 -13.802 -7.090 1.00 83.56 79 GLU A C 1
ATOM 626 O O . GLU A 1 79 ? 13.373 -14.573 -7.990 1.00 83.56 79 GLU A O 1
ATOM 631 N N . GLU A 1 80 ? 12.115 -12.866 -7.262 1.00 82.69 80 GLU A N 1
ATOM 632 C CA . GLU A 1 80 ? 11.373 -12.677 -8.510 1.00 82.69 80 GLU A CA 1
ATOM 633 C C . GLU A 1 80 ? 12.302 -12.428 -9.709 1.00 82.69 80 GLU A C 1
ATOM 635 O O . GLU A 1 80 ? 12.143 -13.043 -10.764 1.00 82.69 80 GLU A O 1
ATOM 640 N N . MET A 1 81 ? 13.316 -11.570 -9.549 1.00 81.56 81 MET A N 1
ATOM 641 C CA . MET A 1 81 ? 14.271 -11.276 -10.618 1.00 81.56 81 MET A CA 1
ATOM 642 C C . MET A 1 81 ? 15.151 -12.486 -10.942 1.00 81.56 81 MET A C 1
ATOM 644 O O . MET A 1 81 ? 15.459 -12.721 -12.110 1.00 81.56 81 MET A O 1
ATOM 648 N N . LEU A 1 82 ? 15.560 -13.248 -9.923 1.00 83.38 82 LEU A N 1
ATOM 649 C CA . LEU A 1 82 ? 16.374 -14.449 -10.099 1.00 83.38 82 LEU A CA 1
ATOM 650 C C . LEU A 1 82 ? 15.595 -15.555 -10.823 1.00 83.38 82 LEU A C 1
ATOM 652 O O . LEU A 1 82 ? 16.103 -16.130 -11.784 1.00 83.38 82 LEU A O 1
ATOM 656 N N . ASN A 1 83 ? 14.362 -15.821 -10.390 1.00 85.94 83 ASN A N 1
ATOM 657 C CA . ASN A 1 83 ? 13.504 -16.858 -10.963 1.00 85.94 83 ASN A CA 1
ATOM 658 C C . ASN A 1 83 ? 12.977 -16.473 -12.353 1.00 85.94 83 ASN A C 1
ATOM 660 O O . ASN A 1 83 ? 12.806 -17.338 -13.209 1.00 85.94 83 ASN A O 1
ATOM 664 N N . GLY A 1 84 ? 12.759 -15.178 -12.598 1.00 85.94 84 GLY A N 1
ATOM 665 C CA . GLY A 1 84 ? 12.332 -14.652 -13.892 1.00 85.94 84 GLY A CA 1
ATOM 666 C C . GLY A 1 84 ? 13.459 -14.488 -14.915 1.00 85.94 84 GLY A C 1
ATOM 667 O O . GLY A 1 84 ? 13.176 -14.167 -16.071 1.00 85.94 84 GLY A O 1
ATOM 668 N N . ALA A 1 85 ? 1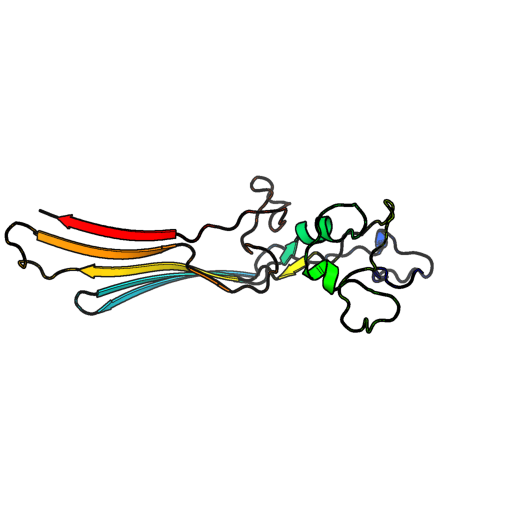4.725 -14.671 -14.532 1.00 86.81 85 ALA A N 1
ATOM 669 C CA . ALA A 1 85 ? 15.866 -14.446 -15.412 1.00 86.81 85 ALA A CA 1
ATOM 670 C C . ALA A 1 85 ? 15.897 -15.426 -16.591 1.00 86.81 85 ALA A C 1
ATOM 672 O O . ALA A 1 85 ? 15.680 -16.628 -16.439 1.00 86.81 85 ALA A O 1
ATOM 673 N N . TRP A 1 86 ? 16.247 -14.916 -17.772 1.00 88.88 86 TRP A N 1
ATOM 674 C CA . TRP A 1 86 ? 16.515 -15.770 -18.924 1.00 88.88 86 TRP A CA 1
ATOM 675 C C . TRP A 1 86 ? 17.712 -16.698 -18.655 1.00 88.88 86 TRP A C 1
ATOM 677 O O . TRP A 1 86 ? 18.765 -16.253 -18.183 1.00 88.88 86 TRP A O 1
ATOM 687 N N . ALA A 1 87 ? 17.587 -17.973 -19.014 1.00 87.62 87 ALA A N 1
ATOM 688 C CA . ALA A 1 87 ? 18.641 -18.970 -18.873 1.00 87.62 87 ALA A CA 1
ATOM 689 C C . ALA A 1 87 ? 18.767 -19.840 -20.127 1.00 87.62 87 ALA A C 1
ATOM 691 O O . ALA A 1 87 ? 17.782 -20.344 -20.672 1.00 87.62 87 ALA A O 1
ATOM 692 N N . GLU A 1 88 ? 20.004 -20.055 -20.567 1.00 87.31 88 GLU A N 1
ATOM 693 C CA . GLU A 1 88 ? 20.295 -20.924 -21.702 1.00 87.31 88 GLU A CA 1
ATOM 694 C C . GLU A 1 88 ? 19.898 -22.375 -21.388 1.00 87.31 88 GLU A C 1
ATOM 696 O O . GLU A 1 88 ? 20.134 -22.869 -20.285 1.00 87.31 88 GLU A O 1
ATOM 701 N N . GLY A 1 89 ? 19.249 -23.049 -22.342 1.00 85.62 89 GLY A N 1
ATOM 702 C CA . GLY A 1 89 ? 18.799 -24.437 -22.185 1.00 85.62 89 GLY A CA 1
ATOM 703 C C . GLY A 1 89 ? 17.532 -24.643 -21.342 1.00 85.62 89 GLY A C 1
ATOM 704 O O . GLY A 1 89 ? 17.166 -25.790 -21.098 1.00 85.62 89 GLY A O 1
ATOM 705 N N . LYS A 1 90 ? 16.846 -23.575 -20.908 1.00 86.25 90 LYS A N 1
ATOM 706 C CA . LYS A 1 90 ? 15.547 -23.652 -20.209 1.00 86.25 90 LYS A CA 1
ATOM 707 C C . LYS A 1 90 ? 14.382 -23.179 -21.082 1.00 86.25 90 LYS A C 1
ATOM 709 O O . LYS A 1 90 ? 14.582 -22.486 -22.082 1.00 86.25 90 LYS A O 1
ATOM 714 N N . ASP A 1 91 ? 13.158 -23.516 -20.675 1.00 86.69 91 ASP A N 1
ATOM 715 C CA . ASP A 1 91 ? 11.973 -22.823 -21.180 1.00 86.69 91 ASP A CA 1
ATOM 716 C C . ASP A 1 91 ? 11.979 -21.382 -20.652 1.00 86.69 91 ASP A C 1
ATOM 718 O O . ASP A 1 91 ? 11.982 -21.146 -19.446 1.00 86.69 91 ASP A O 1
ATOM 722 N N . ASN A 1 92 ? 12.036 -20.427 -21.578 1.00 85.31 92 ASN A N 1
ATOM 723 C CA . ASN A 1 92 ? 12.095 -18.996 -21.291 1.00 85.31 92 ASN A CA 1
ATOM 724 C C . ASN A 1 92 ? 10.806 -18.265 -21.705 1.00 85.31 92 ASN A C 1
ATOM 726 O O . ASN A 1 92 ? 10.796 -17.037 -21.802 1.00 85.31 92 ASN A O 1
ATOM 730 N N . SER A 1 93 ? 9.728 -18.998 -21.997 1.00 83.81 93 SER A N 1
ATOM 731 C CA . SER A 1 93 ? 8.447 -18.432 -22.443 1.00 83.81 93 SER A CA 1
ATOM 732 C C . SER A 1 93 ? 7.833 -17.455 -21.432 1.00 83.81 93 SER A C 1
ATOM 734 O O . SER A 1 93 ? 7.191 -16.485 -21.833 1.00 83.81 93 SER A O 1
ATOM 736 N N . LEU A 1 94 ? 8.090 -17.669 -20.138 1.00 83.75 94 LEU A N 1
ATOM 737 C CA . LEU A 1 94 ? 7.623 -16.836 -19.025 1.00 83.75 94 LEU A CA 1
ATOM 738 C C . LEU A 1 94 ? 8.736 -15.990 -18.383 1.00 83.75 94 LEU A C 1
ATOM 740 O O . LEU A 1 94 ? 8.516 -15.382 -17.337 1.00 83.75 94 LEU A O 1
ATOM 744 N N . SER A 1 95 ? 9.935 -15.943 -18.974 1.00 84.44 95 SER A N 1
ATOM 745 C CA . SER A 1 95 ? 11.042 -15.166 -18.414 1.00 84.44 95 SER A CA 1
ATOM 746 C C . SER A 1 95 ? 10.712 -13.679 -18.427 1.00 84.44 95 SER A C 1
ATOM 748 O O . SER A 1 95 ? 10.559 -13.058 -19.481 1.00 84.44 95 SER A O 1
ATOM 750 N N . THR A 1 96 ? 10.645 -13.089 -17.240 1.00 83.25 96 THR A N 1
ATOM 751 C CA . THR A 1 96 ? 10.408 -11.660 -17.082 1.00 83.25 96 THR A CA 1
ATOM 752 C C . THR A 1 96 ? 11.712 -10.878 -17.080 1.00 83.25 96 THR A C 1
ATOM 754 O O . THR A 1 96 ? 11.664 -9.701 -17.394 1.00 83.25 96 THR A O 1
ATOM 757 N N . GLY A 1 97 ? 12.870 -11.456 -16.753 1.00 82.88 97 GLY A N 1
ATOM 758 C CA . GLY A 1 97 ? 14.150 -10.763 -16.550 1.00 82.88 97 GLY A CA 1
ATOM 759 C C . GLY A 1 97 ? 15.218 -11.042 -17.616 1.00 82.88 97 GLY A C 1
ATOM 760 O O . GLY A 1 97 ? 15.167 -12.062 -18.307 1.00 82.88 97 GLY A O 1
ATOM 761 N N . PRO A 1 98 ? 16.221 -10.152 -17.763 1.00 85.19 98 PRO A N 1
ATOM 762 C CA . PRO A 1 98 ? 17.364 -10.424 -18.626 1.00 85.19 98 PRO A CA 1
ATOM 763 C C . PRO A 1 98 ? 18.204 -11.573 -18.060 1.00 85.19 98 PRO A C 1
ATOM 765 O O . PRO A 1 98 ? 18.146 -11.884 -16.870 1.00 85.19 98 PRO A O 1
ATOM 768 N N . LYS A 1 99 ? 19.046 -12.171 -18.899 1.00 85.19 99 LYS A N 1
ATOM 769 C CA . LYS A 1 99 ? 19.978 -13.215 -18.471 1.00 85.19 99 LYS A CA 1
ATOM 770 C C . LYS A 1 99 ? 20.912 -12.723 -17.375 1.00 85.19 99 LYS A C 1
ATOM 772 O O . LYS A 1 99 ? 21.307 -11.556 -17.378 1.00 85.19 99 LYS A O 1
ATOM 777 N N . ALA A 1 100 ? 21.344 -13.595 -16.476 1.00 80.75 100 ALA A N 1
ATOM 778 C CA . ALA A 1 100 ? 22.417 -13.237 -15.555 1.00 80.75 100 ALA A CA 1
ATOM 779 C C . ALA A 1 100 ? 23.722 -12.997 -16.340 1.00 80.75 100 ALA A C 1
ATOM 781 O O . ALA A 1 100 ? 24.087 -13.803 -17.198 1.00 80.75 100 ALA A O 1
ATOM 782 N N . MET A 1 101 ? 24.427 -11.890 -16.079 1.00 76.19 101 MET A N 1
ATOM 783 C CA . MET A 1 101 ? 25.720 -11.626 -16.718 1.00 76.19 101 MET A CA 1
ATOM 784 C C . MET A 1 101 ? 26.698 -10.977 -15.745 1.00 76.19 101 MET A C 1
ATOM 786 O O . MET A 1 101 ? 26.402 -9.967 -15.122 1.00 76.19 101 MET A O 1
ATOM 790 N N . ARG A 1 102 ? 27.915 -11.510 -15.646 1.00 70.88 102 ARG A N 1
ATOM 791 C CA . ARG A 1 102 ? 28.967 -10.942 -14.793 1.00 70.88 102 ARG A CA 1
ATOM 792 C C . ARG A 1 102 ? 29.703 -9.807 -15.514 1.00 70.88 102 ARG A C 1
ATOM 794 O O . ARG A 1 102 ? 30.875 -9.959 -15.846 1.00 70.88 102 ARG A O 1
ATOM 801 N N . GLN A 1 103 ? 29.027 -8.700 -15.830 1.00 64.75 103 GLN A N 1
ATOM 802 C CA . GLN A 1 103 ? 29.693 -7.531 -16.424 1.00 64.75 103 GLN A CA 1
ATOM 803 C C . GLN A 1 103 ? 29.084 -6.204 -15.955 1.00 64.75 103 GLN A C 1
ATOM 805 O O . GLN A 1 103 ? 27.870 -6.059 -15.850 1.00 64.75 103 GLN A O 1
ATOM 810 N N . PHE A 1 104 ? 29.949 -5.210 -15.746 1.00 58.53 104 PHE A N 1
ATOM 811 C CA . PHE A 1 104 ? 29.599 -3.888 -15.214 1.00 58.53 104 PHE A CA 1
ATOM 812 C C . PHE A 1 104 ? 28.946 -2.939 -16.236 1.00 58.53 104 PHE A C 1
ATOM 814 O O . PHE A 1 104 ? 28.460 -1.880 -15.857 1.00 58.53 104 PHE A O 1
ATOM 821 N N . TRP A 1 105 ? 28.910 -3.305 -17.521 1.00 63.38 105 TRP A N 1
ATOM 822 C CA . TRP A 1 105 ? 28.506 -2.410 -18.617 1.00 63.38 105 TRP A CA 1
ATOM 823 C C . TRP A 1 105 ? 27.033 -2.533 -19.036 1.00 63.38 105 TRP A C 1
ATOM 825 O O . TRP A 1 105 ? 26.610 -1.836 -19.959 1.00 63.38 105 TRP A O 1
ATOM 835 N N . ARG A 1 106 ? 26.235 -3.423 -18.417 1.00 73.19 106 ARG A N 1
ATOM 836 C CA . ARG A 1 106 ? 24.803 -3.538 -18.744 1.00 73.19 106 ARG A CA 1
ATOM 837 C C . ARG A 1 106 ? 24.095 -2.239 -18.375 1.00 73.19 106 ARG A C 1
ATOM 839 O O . ARG A 1 106 ? 23.916 -1.939 -17.196 1.00 73.19 106 ARG A O 1
ATOM 846 N N . ASN A 1 107 ? 23.632 -1.512 -19.386 1.00 71.56 107 ASN A N 1
ATOM 847 C CA . ASN A 1 107 ? 22.804 -0.333 -19.193 1.00 71.56 107 ASN A CA 1
ATOM 848 C C . ASN A 1 107 ? 21.326 -0.689 -19.394 1.00 71.56 107 ASN A C 1
ATOM 850 O O . ASN A 1 107 ? 20.870 -0.874 -20.521 1.00 71.56 107 ASN A O 1
ATOM 854 N N . MET A 1 108 ? 20.580 -0.794 -18.293 1.00 77.56 108 MET A N 1
ATOM 855 C CA . MET A 1 108 ? 19.124 -0.902 -18.348 1.00 77.56 108 MET A CA 1
ATOM 856 C C . MET A 1 108 ? 18.526 0.496 -18.482 1.00 77.56 108 MET A C 1
ATOM 858 O O . MET A 1 108 ? 18.458 1.262 -17.514 1.00 77.56 108 MET A O 1
ATOM 862 N N . LEU A 1 109 ? 18.073 0.813 -19.694 1.00 83.38 109 LEU A N 1
ATOM 863 C CA . LEU A 1 109 ? 17.333 2.038 -19.963 1.00 83.38 109 LEU A CA 1
ATOM 864 C C . LEU A 1 109 ? 16.000 2.014 -19.212 1.00 83.38 109 LEU A C 1
ATOM 866 O O . LEU A 1 109 ? 15.343 0.970 -19.108 1.00 83.38 109 LEU A O 1
ATOM 870 N N . PHE A 1 110 ? 15.604 3.184 -18.712 1.00 85.38 110 PHE A N 1
ATOM 871 C CA . PHE A 1 110 ? 14.305 3.371 -18.084 1.00 85.38 110 PHE A CA 1
ATOM 872 C C . PHE A 1 110 ? 13.188 3.080 -19.091 1.00 85.38 110 PHE A C 1
ATOM 874 O O . PHE A 1 110 ? 13.245 3.517 -20.239 1.00 85.38 110 PHE A O 1
ATOM 881 N N . SER A 1 111 ? 12.200 2.294 -18.676 1.00 87.94 111 SER A N 1
ATOM 882 C CA . SER A 1 111 ? 11.090 1.861 -19.522 1.00 87.94 111 SER A CA 1
ATOM 883 C C . SER A 1 111 ? 9.902 1.448 -18.662 1.00 87.94 111 SER A C 1
ATOM 885 O O . SER A 1 111 ? 10.036 1.313 -17.446 1.00 87.94 111 SER A O 1
ATOM 887 N N . ARG A 1 112 ? 8.766 1.166 -19.314 1.00 88.69 112 ARG A N 1
ATOM 888 C CA . ARG A 1 112 ? 7.521 0.709 -18.675 1.00 88.69 112 ARG A CA 1
ATOM 889 C C . ARG A 1 112 ? 7.687 -0.520 -17.771 1.00 88.69 112 ARG A C 1
ATOM 891 O O . ARG A 1 112 ? 6.850 -0.753 -16.922 1.00 88.69 112 ARG A O 1
ATOM 898 N N . ARG A 1 113 ? 8.782 -1.277 -17.902 1.00 87.06 113 ARG A N 1
ATOM 899 C CA . ARG A 1 113 ? 9.129 -2.382 -16.995 1.00 87.06 113 ARG A CA 1
ATOM 900 C C . ARG A 1 113 ? 9.121 -1.984 -15.515 1.00 87.06 113 ARG A C 1
ATOM 902 O O . ARG A 1 113 ? 8.823 -2.820 -14.679 1.00 87.06 113 ARG A O 1
ATOM 909 N N . PHE A 1 114 ? 9.535 -0.758 -15.211 1.00 88.06 114 PHE A N 1
ATOM 910 C CA . PHE A 1 114 ? 9.650 -0.271 -13.836 1.00 88.06 114 PHE A CA 1
ATOM 911 C C . PHE A 1 114 ? 8.387 0.460 -13.374 1.00 88.06 114 PHE A C 1
ATOM 913 O O . PHE A 1 114 ? 8.424 1.116 -12.341 1.00 88.06 114 PHE A O 1
ATOM 920 N N . ILE A 1 115 ? 7.320 0.414 -14.174 1.00 91.19 115 ILE A N 1
ATOM 921 C CA . ILE A 1 115 ? 6.052 1.076 -13.902 1.00 91.19 115 ILE A CA 1
ATOM 922 C C . ILE A 1 115 ? 5.030 0.002 -13.558 1.00 91.19 115 ILE A C 1
ATOM 924 O O . ILE A 1 115 ? 4.829 -0.938 -14.330 1.00 91.19 115 ILE A O 1
ATOM 928 N N . GLU A 1 116 ? 4.396 0.161 -12.408 1.00 92.25 116 GLU A N 1
ATOM 929 C CA . GLU A 1 116 ? 3.403 -0.758 -11.867 1.00 92.25 116 GLU A CA 1
ATOM 930 C C . GLU A 1 116 ? 2.117 -0.012 -11.519 1.00 92.25 116 GLU A C 1
ATOM 932 O O . GLU A 1 116 ? 2.142 1.188 -11.256 1.00 92.25 116 GLU A O 1
ATOM 937 N N . ASP A 1 117 ? 0.999 -0.737 -11.503 1.00 92.81 117 ASP A N 1
ATOM 938 C CA . ASP A 1 117 ? -0.286 -0.188 -11.074 1.00 92.81 117 ASP A CA 1
ATOM 939 C C . ASP A 1 117 ? -0.240 0.115 -9.571 1.00 92.81 117 ASP A C 1
ATOM 941 O O . ASP A 1 117 ? -0.102 -0.787 -8.739 1.00 92.81 117 ASP A O 1
ATOM 945 N N . GLY A 1 118 ? -0.349 1.397 -9.237 1.00 92.69 118 GLY A N 1
ATOM 946 C CA . GLY A 1 118 ? -0.377 1.908 -7.874 1.00 92.69 118 GLY A CA 1
ATOM 947 C C . GLY A 1 118 ? -1.763 1.953 -7.256 1.00 92.69 118 GLY A C 1
ATOM 948 O O . GLY A 1 118 ? -1.909 2.459 -6.141 1.00 92.69 118 GLY A O 1
ATOM 949 N N . SER A 1 119 ? -2.776 1.436 -7.952 1.00 95.06 119 SER A N 1
ATOM 950 C CA . SER A 1 119 ? -4.134 1.369 -7.431 1.00 95.06 119 SER A CA 1
ATOM 951 C C . SER A 1 119 ? -4.197 0.492 -6.182 1.00 95.06 119 SER A C 1
ATOM 953 O O . SER A 1 119 ? -3.627 -0.607 -6.115 1.00 95.06 119 SER A O 1
ATOM 955 N N . PHE A 1 120 ? -4.930 0.963 -5.175 1.00 95.44 120 PHE A N 1
ATOM 956 C CA . PHE A 1 120 ? -5.141 0.198 -3.958 1.00 95.44 120 PHE A CA 1
ATOM 957 C C . PHE A 1 120 ? -6.434 0.548 -3.231 1.00 95.44 120 PHE A C 1
ATOM 959 O O . PHE A 1 120 ? -6.965 1.657 -3.314 1.00 95.44 120 PHE A O 1
ATOM 966 N N . VAL A 1 121 ? -6.888 -0.406 -2.422 1.00 96.50 121 VAL A N 1
ATOM 967 C CA . VAL A 1 121 ? -7.926 -0.211 -1.408 1.00 96.50 121 VAL A CA 1
ATOM 968 C C . VAL A 1 121 ? -7.381 -0.686 -0.072 1.00 96.50 121 VAL A C 1
ATOM 970 O O . VAL A 1 121 ? -6.843 -1.782 0.034 1.00 96.50 121 VAL A O 1
ATOM 973 N N . ARG A 1 122 ? -7.507 0.120 0.976 1.00 95.75 122 ARG A N 1
ATOM 974 C CA . ARG A 1 122 ? -6.950 -0.153 2.300 1.00 95.75 122 ARG A CA 1
ATOM 975 C C . ARG A 1 122 ? -8.016 -0.040 3.372 1.00 95.75 122 ARG A C 1
ATOM 977 O O . ARG A 1 122 ? -8.713 0.966 3.468 1.00 95.75 122 ARG A O 1
ATOM 984 N N . ILE A 1 123 ? -8.078 -1.042 4.244 1.00 96.75 123 ILE A N 1
ATOM 985 C CA . ILE A 1 123 ? -8.796 -0.943 5.518 1.00 96.75 123 ILE A CA 1
ATOM 986 C C . ILE A 1 123 ? -7.840 -0.286 6.515 1.00 96.75 123 ILE A C 1
ATOM 988 O O . ILE A 1 123 ? -7.000 -0.946 7.135 1.00 96.75 123 ILE A O 1
ATOM 992 N N . LYS A 1 124 ? -7.924 1.041 6.621 1.00 95.25 124 LYS A N 1
ATOM 993 C CA . LYS A 1 124 ? -6.965 1.855 7.377 1.00 95.25 124 LYS A CA 1
ATOM 994 C C . LYS A 1 124 ? -7.227 1.824 8.8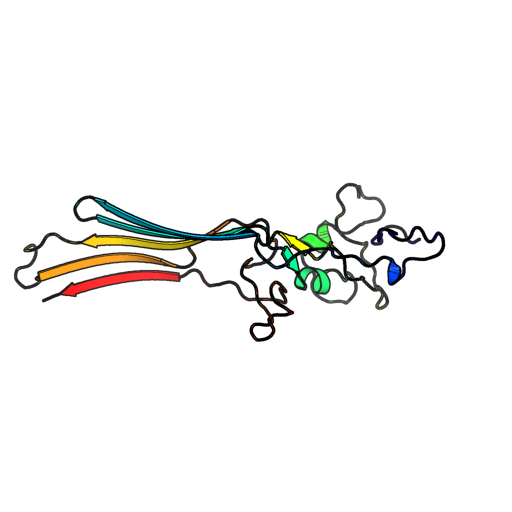75 1.00 95.25 124 LYS A C 1
ATOM 996 O O . LYS A 1 124 ? -6.277 1.804 9.650 1.00 95.25 124 LYS A O 1
ATOM 1001 N N . ASN A 1 125 ? -8.490 1.770 9.294 1.00 96.25 125 ASN A N 1
ATOM 1002 C CA . ASN A 1 125 ? -8.835 1.591 10.701 1.00 96.25 125 ASN A CA 1
ATOM 1003 C C . ASN A 1 125 ? -10.007 0.623 10.865 1.00 96.25 125 ASN A C 1
ATOM 1005 O O . ASN A 1 125 ? -11.012 0.735 10.167 1.00 96.25 125 ASN A O 1
ATOM 1009 N N . LEU A 1 126 ? -9.882 -0.294 11.817 1.00 97.44 126 LEU A N 1
ATOM 1010 C CA . LEU A 1 126 ? -10.962 -1.141 12.303 1.00 97.44 126 LEU A CA 1
ATOM 1011 C C . LEU A 1 126 ? -10.992 -1.014 13.822 1.00 97.44 126 LEU A C 1
ATOM 1013 O O . LEU A 1 126 ? -10.015 -1.367 14.468 1.00 97.44 126 LEU A O 1
ATOM 1017 N N . THR A 1 127 ? -12.094 -0.551 14.398 1.00 97.62 127 THR A N 1
ATOM 1018 C CA . THR A 1 127 ? -12.265 -0.490 15.853 1.00 97.62 127 THR A CA 1
ATOM 1019 C C . THR A 1 127 ? -13.567 -1.158 16.249 1.00 97.62 127 THR A C 1
ATOM 1021 O O . THR A 1 127 ? -14.625 -0.780 15.757 1.00 97.62 127 THR A O 1
ATOM 1024 N N . ILE A 1 128 ? -13.489 -2.122 17.161 1.00 97.44 128 ILE A N 1
ATOM 1025 C CA . ILE A 1 128 ? -14.639 -2.792 17.770 1.00 97.44 128 ILE A CA 1
ATOM 1026 C C . ILE A 1 128 ? -14.662 -2.421 19.247 1.00 97.44 128 ILE A C 1
ATOM 1028 O O . ILE A 1 128 ? -13.661 -2.571 19.947 1.00 97.44 128 ILE A O 1
ATOM 1032 N N . GLY A 1 129 ? -15.794 -1.917 19.721 1.00 97.56 129 GLY A N 1
ATOM 1033 C CA . GLY 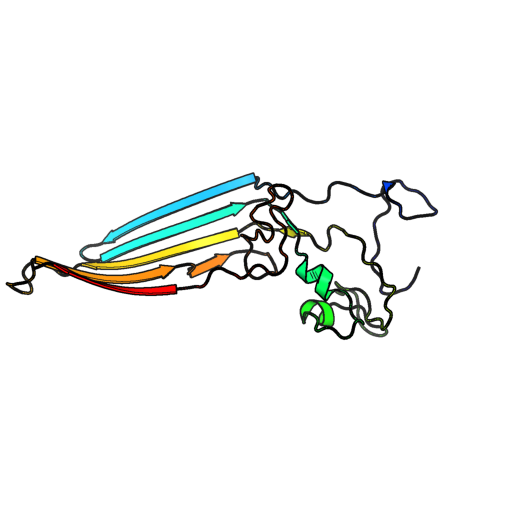A 1 129 ? -16.017 -1.512 21.099 1.00 97.56 129 GLY A CA 1
ATOM 1034 C C . GLY A 1 129 ? -17.185 -2.249 21.738 1.00 97.56 129 GLY A C 1
ATOM 1035 O O . GLY A 1 129 ? -18.174 -2.566 21.082 1.00 97.56 129 GLY A O 1
ATOM 1036 N N . TYR A 1 130 ? -17.081 -2.470 23.044 1.00 96.56 130 TYR A N 1
ATOM 1037 C CA . TYR A 1 130 ? -18.191 -2.872 23.895 1.00 96.56 130 TYR A CA 1
ATOM 1038 C C . TYR A 1 130 ? -18.321 -1.894 25.059 1.00 96.56 130 TYR A C 1
ATOM 1040 O O . TYR A 1 130 ? -17.368 -1.655 25.810 1.00 96.56 130 TYR A O 1
ATOM 1048 N N . ASN A 1 131 ? -19.508 -1.317 25.200 1.00 95.62 131 ASN A N 1
ATOM 1049 C CA . ASN A 1 131 ? -19.857 -0.386 26.263 1.00 95.62 131 ASN A CA 1
ATOM 1050 C C . ASN A 1 131 ? -20.639 -1.154 27.324 1.00 95.62 131 ASN A C 1
ATOM 1052 O O . ASN A 1 131 ? -21.728 -1.653 27.053 1.00 95.62 131 ASN A O 1
ATOM 1056 N N . PHE A 1 132 ? -20.109 -1.252 28.536 1.00 93.69 132 PHE A N 1
ATOM 1057 C CA . PHE A 1 132 ? -20.789 -1.983 29.599 1.00 93.69 132 PHE A CA 1
ATOM 1058 C C . PHE A 1 132 ? -22.074 -1.251 30.024 1.00 93.69 132 PHE A C 1
ATOM 1060 O O . PHE A 1 132 ? -22.099 -0.014 30.010 1.00 93.69 132 PHE A O 1
ATOM 1067 N N . PRO A 1 133 ? -23.139 -1.982 30.403 1.00 89.31 133 PRO A N 1
ATOM 1068 C CA . PRO A 1 133 ? -24.353 -1.378 30.940 1.00 89.31 133 PRO A CA 1
ATOM 1069 C C . PRO A 1 133 ? -24.053 -0.475 32.140 1.00 89.31 133 PRO A C 1
ATOM 1071 O O . PRO A 1 133 ? -23.238 -0.809 33.004 1.00 89.31 133 PRO A O 1
ATOM 1074 N N . GLN A 1 134 ? -24.724 0.673 32.201 1.00 86.31 134 GLN A N 1
ATOM 1075 C CA . GLN A 1 134 ? -24.589 1.586 33.335 1.00 86.31 134 GLN A CA 1
ATOM 1076 C C . GLN A 1 134 ? -25.146 0.949 34.614 1.00 86.31 134 GLN A C 1
ATOM 1078 O O . GLN A 1 134 ? -26.091 0.165 34.569 1.00 86.31 134 GLN A O 1
ATOM 1083 N N . GLY A 1 135 ? -24.560 1.293 35.764 1.00 79.94 135 GLY A N 1
ATOM 1084 C CA . GLY A 1 135 ? -25.030 0.827 37.074 1.00 79.94 135 GLY A CA 1
ATOM 1085 C C . GLY A 1 135 ? -24.561 -0.574 37.480 1.00 79.94 135 GLY A C 1
ATOM 1086 O O . GLY A 1 135 ? -24.891 -1.019 38.574 1.00 79.94 135 GLY A O 1
ATOM 1087 N N . MET A 1 136 ? -23.747 -1.246 36.658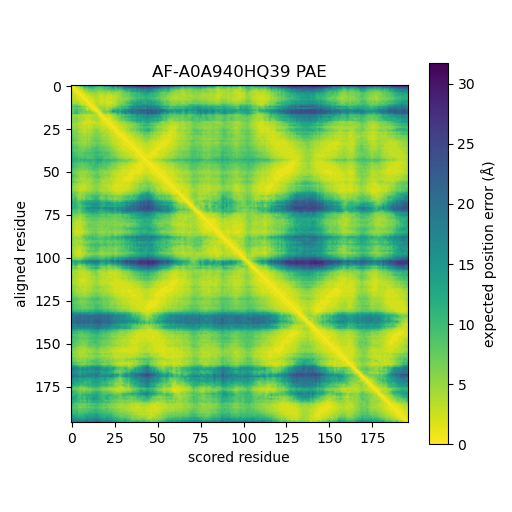 1.00 82.06 136 MET A N 1
ATOM 1088 C CA . MET A 1 136 ? -23.143 -2.538 37.008 1.00 82.06 136 MET A CA 1
ATOM 1089 C C . MET A 1 136 ? -22.207 -2.430 38.230 1.00 82.06 136 MET A C 1
ATOM 1091 O O . MET A 1 136 ? -22.100 -3.364 39.018 1.00 82.06 136 MET A O 1
ATOM 1095 N N . ILE A 1 137 ? -21.558 -1.272 38.415 1.00 84.75 137 ILE A N 1
ATOM 1096 C CA . ILE A 1 137 ? -20.740 -0.935 39.588 1.00 84.75 137 ILE A CA 1
ATOM 1097 C C . ILE A 1 137 ? -21.157 0.459 40.067 1.00 84.75 137 ILE A C 1
ATOM 1099 O O . ILE A 1 137 ? -21.108 1.418 39.303 1.00 84.75 137 ILE A O 1
ATOM 1103 N N . ARG A 1 138 ? -21.542 0.588 41.344 1.00 82.69 138 ARG A N 1
ATOM 1104 C CA . ARG A 1 138 ? -22.125 1.822 41.915 1.00 82.69 138 ARG A CA 1
ATOM 1105 C C . ARG A 1 138 ? -21.206 3.051 41.814 1.00 82.69 138 ARG A C 1
ATOM 1107 O O . ARG A 1 138 ? -21.704 4.166 41.732 1.00 82.69 138 ARG A O 1
ATOM 1114 N N . SER A 1 139 ? -19.891 2.834 41.800 1.00 86.25 139 SER A N 1
ATOM 1115 C CA . SER A 1 139 ? -18.862 3.884 41.725 1.00 86.25 139 SER A CA 1
ATOM 1116 C C . SER A 1 139 ? -18.368 4.192 40.303 1.00 86.25 139 SER A C 1
ATOM 1118 O O . SER A 1 139 ? -17.465 5.008 40.156 1.00 86.25 139 SER A O 1
ATOM 1120 N N . ILE A 1 140 ? -18.888 3.521 39.266 1.00 87.25 140 ILE 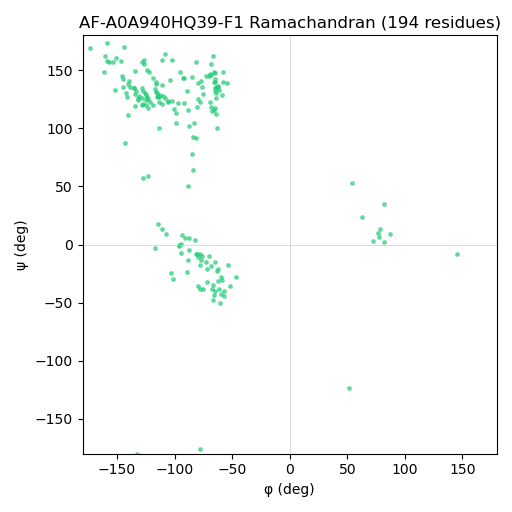A N 1
ATOM 1121 C CA . ILE A 1 140 ? -18.443 3.688 37.873 1.00 87.25 140 ILE A CA 1
ATOM 1122 C C . ILE A 1 140 ? -19.643 4.085 37.011 1.00 87.25 140 ILE A C 1
ATOM 1124 O O . ILE A 1 140 ? -20.597 3.322 36.851 1.00 87.25 140 ILE A O 1
ATOM 1128 N N . LYS A 1 141 ? -19.577 5.278 36.415 1.00 87.81 141 LYS A N 1
ATOM 1129 C CA . LYS A 1 141 ? -20.624 5.814 35.531 1.00 87.81 141 LYS A CA 1
ATOM 1130 C C . LYS A 1 141 ? -20.577 5.205 34.138 1.00 87.81 141 LYS A C 1
ATOM 1132 O O . LYS A 1 141 ? -21.621 4.981 33.531 1.00 87.81 141 LYS A O 1
ATOM 1137 N N . ASN A 1 142 ? -19.379 4.971 33.603 1.00 90.31 142 ASN A N 1
ATOM 1138 C CA . ASN A 1 142 ? -19.208 4.349 32.295 1.00 90.31 142 ASN A CA 1
ATOM 1139 C C . ASN A 1 142 ? -17.958 3.470 32.249 1.00 90.31 142 ASN A C 1
ATOM 1141 O O . ASN A 1 142 ? -16.934 3.773 32.856 1.00 90.31 142 ASN A O 1
ATOM 1145 N N . MET A 1 143 ? -18.057 2.375 31.504 1.00 94.25 143 MET A N 1
ATOM 1146 C CA . MET A 1 143 ? -16.936 1.493 31.229 1.00 94.25 143 MET A CA 1
ATOM 1147 C C . MET A 1 143 ? -17.020 1.031 29.781 1.00 94.25 143 MET A C 1
ATOM 1149 O O . MET A 1 143 ? -18.100 0.717 29.274 1.00 94.25 143 MET A O 1
ATOM 1153 N N . ARG A 1 144 ? -15.877 0.998 29.103 1.00 94.44 144 ARG A N 1
ATOM 1154 C CA . ARG A 1 144 ? -15.768 0.559 27.716 1.00 94.44 144 ARG A CA 1
ATOM 1155 C C . ARG A 1 144 ? -14.452 -0.165 27.505 1.00 94.44 144 ARG A C 1
ATOM 1157 O O . ARG A 1 144 ? -13.400 0.328 27.908 1.00 94.44 144 ARG A O 1
ATOM 1164 N N . ILE A 1 145 ? -14.522 -1.286 26.802 1.00 96.81 145 ILE A N 1
ATOM 1165 C CA . ILE A 1 145 ? -13.356 -1.949 26.225 1.00 96.81 145 ILE A CA 1
ATOM 1166 C C . ILE A 1 145 ? -13.434 -1.826 24.706 1.00 96.81 145 ILE A C 1
ATOM 1168 O O . ILE A 1 145 ? -14.513 -1.938 24.126 1.00 96.81 145 ILE A O 1
ATOM 1172 N N . ALA A 1 146 ? -12.315 -1.533 24.057 1.00 97.38 146 ALA A N 1
ATOM 1173 C CA . ALA A 1 146 ? -12.244 -1.452 22.609 1.00 97.38 146 ALA A CA 1
ATOM 1174 C C . ALA A 1 146 ? -10.949 -2.067 22.095 1.00 97.38 146 ALA A C 1
ATOM 1176 O O . ALA A 1 146 ? -9.886 -1.876 22.681 1.00 97.38 146 ALA A O 1
ATOM 1177 N N . PHE A 1 147 ? -11.049 -2.770 20.978 1.00 97.94 147 PHE A N 1
ATOM 1178 C CA . PHE A 1 147 ? -9.923 -3.285 20.224 1.00 97.94 147 PHE A CA 1
ATOM 1179 C C . PHE A 1 147 ? -9.874 -2.571 18.877 1.00 97.94 147 PHE A C 1
ATOM 1181 O O . PHE A 1 147 ? -10.856 -2.566 18.134 1.00 97.94 147 PHE A O 1
ATOM 1188 N N . GLY A 1 148 ? -8.745 -1.936 18.592 1.00 97.38 148 GLY A N 1
ATOM 1189 C CA . GLY A 1 148 ? -8.492 -1.192 17.368 1.00 97.38 148 GLY A CA 1
ATOM 1190 C C . GLY A 1 148 ? -7.321 -1.779 16.593 1.00 97.38 148 GLY A C 1
ATOM 1191 O O . GLY A 1 148 ? -6.328 -2.193 17.187 1.00 97.38 148 GLY A O 1
ATOM 1192 N N . VAL A 1 149 ? -7.419 -1.770 15.269 1.00 97.56 149 VAL A N 1
ATOM 1193 C CA . VAL A 1 149 ? -6.338 -2.107 14.345 1.00 97.56 149 VAL A CA 1
ATOM 1194 C C . VAL A 1 149 ? -6.141 -0.951 13.373 1.00 97.56 149 VAL A C 1
ATOM 1196 O O . VAL A 1 149 ? -7.103 -0.497 12.748 1.00 97.56 149 VAL A O 1
ATOM 1199 N N . ASN A 1 150 ? -4.904 -0.479 13.236 1.00 96.12 150 ASN A N 1
ATOM 1200 C CA . ASN A 1 150 ? -4.504 0.474 12.202 1.00 96.12 150 ASN A CA 1
ATOM 1201 C C . ASN A 1 150 ? -3.728 -0.257 11.097 1.00 96.12 150 ASN A C 1
ATOM 1203 O O . ASN A 1 150 ? -2.943 -1.156 11.402 1.00 96.12 150 ASN A O 1
ATOM 1207 N N . ASN A 1 151 ? -3.949 0.123 9.837 1.00 93.94 151 ASN A N 1
ATOM 1208 C CA . ASN A 1 151 ? -3.384 -0.526 8.646 1.00 93.94 151 ASN A CA 1
ATOM 1209 C C . ASN A 1 151 ? -3.671 -2.038 8.616 1.00 93.94 151 ASN A C 1
ATOM 1211 O O . ASN A 1 151 ? -2.769 -2.874 8.502 1.00 93.94 151 ASN A O 1
ATOM 1215 N N . LEU A 1 152 ? -4.954 -2.399 8.754 1.00 94.31 152 LEU A N 1
ATOM 1216 C CA . LEU A 1 152 ? -5.385 -3.794 8.842 1.00 94.31 152 LEU A CA 1
ATOM 1217 C C . LEU A 1 152 ? -5.002 -4.575 7.582 1.00 94.31 152 LEU A C 1
ATOM 1219 O O . LEU A 1 152 ? -4.419 -5.649 7.693 1.00 94.31 152 LEU A O 1
ATOM 1223 N N . TYR A 1 153 ? -5.324 -4.058 6.397 1.00 93.88 153 TYR A N 1
ATOM 1224 C CA . TYR A 1 153 ? -4.996 -4.723 5.137 1.00 93.88 153 TYR A CA 1
ATOM 1225 C C . TYR A 1 153 ? -5.036 -3.756 3.950 1.00 93.88 153 TYR A C 1
ATOM 1227 O O . TYR A 1 153 ? -5.853 -2.833 3.946 1.00 93.88 153 TYR A O 1
ATOM 1235 N N . THR A 1 154 ? -4.190 -4.000 2.947 1.00 94.88 154 THR A N 1
ATOM 1236 C CA . THR A 1 154 ? -4.130 -3.250 1.684 1.00 94.88 154 THR A CA 1
ATOM 1237 C C . THR A 1 154 ? -4.286 -4.231 0.525 1.00 94.88 154 THR A C 1
ATOM 1239 O O . THR A 1 154 ? -3.478 -5.140 0.376 1.00 94.88 154 THR A O 1
ATOM 1242 N N . PHE A 1 155 ? -5.319 -4.041 -0.285 1.00 95.44 155 PHE A N 1
ATOM 1243 C CA . PHE A 1 155 ? -5.541 -4.724 -1.553 1.00 95.44 155 PHE A CA 1
ATOM 1244 C C . PHE A 1 155 ? -4.852 -3.919 -2.656 1.00 95.44 155 PHE A C 1
ATOM 1246 O O . PHE A 1 155 ? -5.230 -2.773 -2.888 1.00 95.44 155 PHE A O 1
ATOM 1253 N N . THR A 1 156 ? -3.842 -4.489 -3.308 1.00 94.38 156 THR A N 1
ATOM 1254 C CA . THR A 1 156 ? -3.107 -3.859 -4.414 1.00 94.38 156 THR A CA 1
ATOM 1255 C C . THR A 1 156 ? -2.451 -4.930 -5.284 1.00 94.38 156 THR A C 1
ATOM 1257 O O . THR A 1 156 ? -2.215 -6.042 -4.810 1.00 94.38 156 THR A O 1
ATOM 1260 N N . ASN A 1 157 ? -2.164 -4.592 -6.541 1.00 91.75 157 ASN A N 1
ATOM 1261 C CA . ASN A 1 157 ? -1.343 -5.409 -7.438 1.00 91.75 157 ASN A CA 1
ATOM 1262 C C . ASN A 1 157 ? 0.125 -4.953 -7.461 1.00 91.75 157 ASN A C 1
ATOM 1264 O O . ASN A 1 157 ? 0.932 -5.550 -8.171 1.00 91.75 157 ASN A O 1
ATOM 1268 N N . TYR A 1 158 ? 0.462 -3.899 -6.713 1.00 91.56 158 TYR A N 1
ATOM 1269 C CA . TYR A 1 158 ? 1.824 -3.400 -6.595 1.00 91.56 158 TYR A CA 1
ATOM 1270 C C . TYR A 1 158 ? 2.733 -4.447 -5.937 1.00 91.56 158 TYR A C 1
ATOM 1272 O O . TYR A 1 158 ? 2.391 -4.988 -4.884 1.00 91.56 158 TYR A O 1
ATOM 1280 N N . SER A 1 159 ? 3.890 -4.732 -6.543 1.00 87.88 159 SER A N 1
ATOM 1281 C CA . SER A 1 159 ? 4.837 -5.746 -6.048 1.00 87.88 159 SER A CA 1
ATOM 1282 C C . SER A 1 159 ? 5.681 -5.279 -4.855 1.00 87.88 159 SER A C 1
ATOM 1284 O O . SER A 1 159 ? 6.285 -6.099 -4.159 1.00 87.88 159 SER A O 1
ATOM 1286 N N . GLY A 1 160 ? 5.749 -3.966 -4.616 1.00 85.94 160 GLY A N 1
ATOM 1287 C CA . GLY A 1 160 ? 6.447 -3.391 -3.471 1.00 85.94 160 GLY A CA 1
ATOM 1288 C C . GLY A 1 160 ? 5.660 -3.500 -2.161 1.00 85.94 160 GLY A C 1
ATOM 1289 O O . GLY A 1 160 ? 4.589 -4.095 -2.081 1.00 85.94 160 GLY A O 1
ATOM 1290 N N . PHE A 1 161 ? 6.206 -2.915 -1.093 1.00 85.69 161 PHE A N 1
ATOM 1291 C CA . PHE A 1 161 ? 5.631 -3.055 0.249 1.00 85.69 161 PHE A CA 1
ATOM 1292 C C . PHE A 1 161 ? 4.367 -2.224 0.483 1.00 85.69 161 PHE A C 1
ATOM 1294 O O . PHE A 1 161 ? 3.462 -2.662 1.193 1.00 85.69 161 PHE A O 1
ATOM 1301 N N . ASP A 1 162 ? 4.325 -1.008 -0.056 1.00 87.25 162 ASP A N 1
ATOM 1302 C CA . ASP A 1 162 ? 3.224 -0.070 0.130 1.00 87.25 162 ASP A CA 1
ATOM 1303 C C . ASP A 1 162 ? 2.978 0.662 -1.201 1.00 87.25 162 ASP A C 1
ATOM 1305 O O . ASP A 1 162 ? 3.927 1.185 -1.773 1.00 87.25 162 ASP A O 1
ATOM 1309 N N . PRO A 1 163 ? 1.749 0.682 -1.739 1.00 86.12 163 PRO A N 1
ATOM 1310 C CA . PRO A 1 163 ? 1.425 1.443 -2.948 1.00 86.12 163 PRO A CA 1
ATOM 1311 C C . PRO A 1 163 ? 1.272 2.954 -2.678 1.00 86.12 163 PRO A C 1
ATOM 1313 O O . PRO A 1 163 ? 1.262 3.761 -3.601 1.00 86.12 163 PRO A O 1
ATOM 1316 N N . GLU A 1 164 ? 1.173 3.382 -1.418 1.00 80.75 164 GLU A N 1
ATOM 1317 C CA . GLU A 1 164 ? 1.112 4.796 -1.022 1.00 80.75 164 GLU A CA 1
ATOM 1318 C C . GLU A 1 164 ? 2.535 5.357 -0.818 1.00 80.75 164 GLU A C 1
ATOM 1320 O O . GLU A 1 164 ? 2.873 5.919 0.224 1.00 80.75 164 GLU A O 1
ATOM 1325 N N . VAL A 1 165 ? 3.403 5.148 -1.810 1.00 76.31 165 VAL A N 1
ATOM 1326 C CA . VAL A 1 165 ? 4.824 5.520 -1.767 1.00 76.31 165 VAL A CA 1
ATOM 1327 C C . VAL A 1 165 ? 5.082 6.927 -2.277 1.00 76.31 165 VAL A C 1
ATOM 1329 O O . VAL A 1 165 ? 4.670 7.329 -3.365 1.00 76.31 165 VAL A O 1
ATOM 1332 N N . ASN A 1 166 ? 5.862 7.658 -1.488 1.00 71.44 166 ASN A N 1
ATOM 1333 C CA . ASN A 1 166 ? 6.511 8.886 -1.906 1.00 71.44 166 ASN A CA 1
ATOM 1334 C C . ASN A 1 166 ? 7.902 8.952 -1.265 1.00 71.44 166 ASN A C 1
ATOM 1336 O O . ASN A 1 166 ? 8.075 9.499 -0.176 1.00 71.44 166 ASN A O 1
ATOM 1340 N N . SER A 1 167 ? 8.905 8.370 -1.927 1.00 74.19 167 SER A N 1
ATOM 1341 C CA . SER A 1 167 ? 10.286 8.380 -1.421 1.00 74.19 167 SER A CA 1
ATOM 1342 C C . SER A 1 167 ? 10.947 9.761 -1.467 1.00 74.19 167 SER A C 1
ATOM 1344 O O . SER A 1 167 ? 12.018 9.942 -0.894 1.00 74.19 167 SER A O 1
ATOM 1346 N N . TYR A 1 168 ? 10.313 10.737 -2.118 1.00 68.50 168 TYR A N 1
ATOM 1347 C CA . TYR A 1 168 ? 10.813 12.095 -2.298 1.00 68.50 168 TYR A CA 1
ATOM 1348 C C . TYR A 1 168 ? 9.759 13.107 -1.831 1.00 68.50 168 TYR A C 1
ATOM 1350 O O . TYR A 1 168 ? 9.338 13.965 -2.600 1.00 68.50 168 TYR A O 1
ATOM 1358 N N . GLY A 1 169 ? 9.340 12.988 -0.563 1.00 61.44 169 GLY A N 1
ATOM 1359 C CA . GLY A 1 169 ? 8.221 13.715 0.058 1.00 61.44 169 GLY A CA 1
ATOM 1360 C C . GLY A 1 169 ? 8.152 15.228 -0.190 1.00 61.44 169 GLY A C 1
ATOM 1361 O O . GLY A 1 169 ? 7.054 15.776 -0.233 1.00 61.44 169 GLY A O 1
ATOM 1362 N N . ASP A 1 170 ? 9.293 15.879 -0.427 1.00 69.31 170 ASP A N 1
ATOM 1363 C CA . ASP A 1 170 ? 9.392 17.327 -0.659 1.00 69.31 170 ASP A CA 1
ATOM 1364 C C . ASP A 1 170 ? 9.375 17.727 -2.149 1.00 69.31 170 ASP A C 1
ATOM 1366 O O . ASP A 1 170 ? 9.325 18.915 -2.473 1.00 69.31 170 ASP A O 1
ATOM 1370 N N . ASN A 1 171 ? 9.433 16.762 -3.076 1.00 74.44 171 ASN A N 1
ATOM 1371 C CA . ASN A 1 171 ? 9.469 17.015 -4.513 1.00 74.44 171 ASN A CA 1
ATOM 1372 C C . ASN A 1 171 ? 8.191 16.506 -5.206 1.00 74.44 171 ASN A C 1
ATOM 1374 O O . ASN A 1 171 ? 8.101 15.321 -5.540 1.00 74.44 171 ASN A O 1
ATOM 1378 N N . PRO A 1 172 ? 7.227 17.391 -5.518 1.00 67.50 172 PRO A N 1
ATOM 1379 C CA . PRO A 1 172 ? 5.988 16.998 -6.188 1.00 67.50 172 PRO A CA 1
ATOM 1380 C C . PRO A 1 172 ? 6.217 16.409 -7.590 1.00 67.50 172 PRO A C 1
ATOM 1382 O O . PRO A 1 172 ? 5.381 15.649 -8.067 1.00 67.50 172 PRO A O 1
ATOM 1385 N N . ALA A 1 173 ? 7.356 16.688 -8.239 1.00 72.31 173 ALA A N 1
ATOM 1386 C CA . ALA A 1 173 ? 7.707 16.087 -9.529 1.00 72.31 173 ALA A CA 1
ATOM 1387 C C . ALA A 1 173 ? 8.196 14.629 -9.418 1.00 72.31 173 ALA A C 1
ATOM 1389 O O . ALA A 1 173 ? 8.363 13.962 -10.437 1.00 72.31 173 ALA A O 1
ATOM 1390 N N . MET A 1 174 ? 8.453 14.136 -8.202 1.00 74.12 174 MET A N 1
ATOM 1391 C CA . MET A 1 174 ? 8.890 12.761 -7.924 1.00 74.12 174 MET A CA 1
ATOM 1392 C C . MET A 1 174 ? 7.843 11.962 -7.136 1.00 74.12 174 MET A C 1
ATOM 1394 O O . MET A 1 174 ? 8.150 10.912 -6.568 1.00 74.12 174 MET A O 1
ATOM 1398 N N . PHE A 1 175 ? 6.601 12.448 -7.122 1.00 76.44 175 PHE A N 1
ATOM 1399 C CA . PHE A 1 175 ? 5.464 11.707 -6.600 1.00 76.44 175 PHE A CA 1
ATOM 1400 C C . PHE A 1 175 ? 5.307 10.367 -7.341 1.00 76.44 175 PHE A C 1
ATOM 1402 O O . PHE A 1 175 ? 5.515 10.303 -8.551 1.00 76.44 175 PHE A O 1
ATOM 1409 N N . GLY A 1 176 ? 4.982 9.291 -6.618 1.00 79.12 176 GLY A N 1
ATOM 1410 C CA . GLY A 1 176 ? 4.848 7.949 -7.197 1.00 79.12 176 GLY A CA 1
ATOM 1411 C C . GLY A 1 176 ? 6.173 7.238 -7.503 1.00 79.12 176 GLY A C 1
ATOM 1412 O O . GLY A 1 176 ? 6.157 6.193 -8.144 1.00 79.12 176 GLY A O 1
ATOM 1413 N N . VAL A 1 177 ? 7.325 7.761 -7.065 1.00 85.69 177 VAL A N 1
ATOM 1414 C CA . VAL A 1 177 ? 8.603 7.030 -7.116 1.00 85.69 177 VAL A CA 1
ATOM 1415 C C . VAL A 1 177 ? 8.820 6.272 -5.806 1.00 85.69 177 VAL A C 1
ATOM 1417 O O . VAL A 1 177 ? 8.915 6.886 -4.740 1.00 85.69 177 VAL A O 1
ATOM 1420 N N . ASP A 1 178 ? 8.967 4.950 -5.900 1.00 85.81 178 ASP A N 1
ATOM 1421 C CA . ASP A 1 178 ? 9.380 4.089 -4.789 1.00 85.81 178 ASP A CA 1
ATOM 1422 C C . ASP A 1 178 ? 10.872 3.767 -4.879 1.00 85.81 178 ASP A C 1
ATOM 1424 O O . ASP A 1 178 ? 11.327 3.042 -5.768 1.00 85.81 178 ASP A O 1
ATOM 1428 N N . LEU A 1 179 ? 11.621 4.289 -3.914 1.00 84.00 179 LEU A N 1
ATOM 1429 C CA . LEU A 1 179 ? 13.023 4.001 -3.663 1.00 84.00 179 LEU A CA 1
ATOM 1430 C C . LEU A 1 179 ? 13.224 3.499 -2.225 1.00 84.00 179 LEU A C 1
ATOM 1432 O O . LEU A 1 179 ? 13.945 4.094 -1.425 1.00 84.00 179 LEU A O 1
ATOM 1436 N N . GLY A 1 180 ? 12.558 2.402 -1.890 1.00 75.00 180 GLY A N 1
ATOM 1437 C CA . GLY A 1 180 ? 12.718 1.720 -0.608 1.00 75.00 180 GLY A CA 1
ATOM 1438 C C . GLY A 1 180 ? 11.903 2.381 0.495 1.00 75.00 180 GLY A C 1
ATOM 1439 O O . GLY A 1 180 ? 12.352 2.445 1.642 1.00 75.00 180 GLY A O 1
ATOM 1440 N N . GLY A 1 181 ? 10.721 2.897 0.146 1.00 75.62 181 GLY A N 1
ATOM 1441 C CA . GLY A 1 181 ? 9.771 3.395 1.133 1.00 75.62 181 GLY A CA 1
ATOM 1442 C C . GLY A 1 181 ? 9.393 2.287 2.116 1.00 75.62 181 GLY A C 1
ATOM 1443 O O . GLY A 1 181 ? 9.022 1.185 1.712 1.00 75.62 181 GLY A O 1
ATOM 1444 N N . TYR A 1 182 ? 9.499 2.566 3.415 1.00 79.88 182 TYR A N 1
ATOM 1445 C CA . TYR A 1 182 ? 9.040 1.621 4.428 1.00 79.88 182 TYR A CA 1
ATOM 1446 C C . TYR A 1 182 ? 7.512 1.650 4.523 1.00 79.88 182 TYR A C 1
ATOM 1448 O O . TYR A 1 182 ? 6.931 2.739 4.559 1.00 79.88 182 TYR A O 1
ATOM 1456 N N . PRO A 1 183 ? 6.853 0.481 4.600 1.00 82.50 183 PRO A N 1
ATOM 1457 C CA . PRO A 1 183 ? 5.408 0.426 4.710 1.00 82.50 183 PRO A CA 1
ATOM 1458 C C . PRO A 1 183 ? 4.932 0.965 6.053 1.00 82.50 183 PRO A C 1
ATOM 1460 O O . PRO A 1 183 ? 5.625 0.893 7.075 1.00 82.50 183 PRO A O 1
ATOM 1463 N N . ASN A 1 184 ? 3.685 1.422 6.070 1.00 84.06 184 ASN A N 1
ATOM 1464 C CA . ASN A 1 184 ? 3.022 1.764 7.316 1.00 84.06 184 ASN A CA 1
ATOM 1465 C C . ASN A 1 184 ? 2.842 0.515 8.194 1.00 84.06 184 ASN A C 1
ATOM 1467 O O . ASN A 1 184 ? 2.266 -0.491 7.772 1.00 84.06 184 ASN A O 1
ATOM 1471 N N . ALA A 1 185 ? 3.311 0.583 9.442 1.00 89.00 185 ALA A N 1
ATOM 1472 C CA . ALA A 1 185 ? 3.197 -0.532 10.372 1.00 89.00 185 ALA A CA 1
ATOM 1473 C C . ALA A 1 185 ? 1.729 -0.820 10.729 1.00 89.00 185 ALA A C 1
ATOM 1475 O O . ALA A 1 185 ? 0.931 0.094 10.970 1.00 89.00 185 ALA A O 1
ATOM 1476 N N . ARG A 1 186 ? 1.386 -2.110 10.817 1.00 93.50 186 ARG A N 1
ATOM 1477 C CA . ARG A 1 186 ? 0.111 -2.555 11.383 1.00 93.50 186 ARG A CA 1
ATOM 1478 C C . ARG A 1 186 ? 0.188 -2.490 12.903 1.00 93.50 186 ARG A C 1
ATOM 1480 O O . ARG A 1 186 ? 1.044 -3.139 13.501 1.00 93.50 186 ARG A O 1
ATOM 1487 N N . THR A 1 187 ? -0.712 -1.738 13.526 1.00 96.06 187 THR A N 1
ATOM 1488 C CA . THR A 1 187 ? -0.751 -1.589 14.987 1.00 96.06 187 THR A CA 1
ATOM 1489 C C . THR A 1 187 ? -2.045 -2.148 15.553 1.00 96.06 187 THR A C 1
ATOM 1491 O O . THR A 1 187 ? -3.114 -1.978 14.969 1.00 96.06 187 THR A O 1
ATOM 1494 N N . TYR A 1 188 ? -1.939 -2.827 16.693 1.00 96.88 188 TYR A N 1
ATOM 1495 C CA . TYR A 1 188 ? -3.066 -3.369 17.442 1.00 96.88 188 TYR A CA 1
ATOM 1496 C C . TYR A 1 188 ? -3.135 -2.653 18.787 1.00 96.88 188 TYR A C 1
ATOM 1498 O O . TYR A 1 188 ? -2.146 -2.612 19.519 1.00 96.88 188 TYR A O 1
ATOM 1506 N N . THR A 1 189 ? -4.298 -2.106 19.119 1.00 97.25 189 THR A N 1
ATOM 1507 C CA . THR A 1 189 ? -4.501 -1.305 20.326 1.00 97.25 189 THR A CA 1
ATOM 1508 C C . THR A 1 189 ? -5.677 -1.856 21.108 1.00 97.25 189 THR A C 1
ATOM 1510 O O . THR A 1 189 ? -6.805 -1.869 20.621 1.00 97.25 189 THR A O 1
ATOM 1513 N N . LEU A 1 190 ? -5.434 -2.252 22.355 1.00 97.38 190 LEU A N 1
ATOM 1514 C CA . LEU A 1 190 ? -6.489 -2.524 23.323 1.00 97.38 190 LEU A CA 1
ATOM 1515 C C . LEU A 1 190 ? -6.674 -1.283 24.201 1.00 97.38 190 LEU A C 1
ATOM 1517 O O . LEU A 1 190 ? -5.734 -0.818 24.837 1.00 97.38 190 LEU A O 1
ATOM 1521 N N . THR A 1 191 ? -7.879 -0.727 24.220 1.00 96.25 191 THR A N 1
ATOM 1522 C CA . THR A 1 191 ? -8.236 0.449 25.018 1.00 96.25 191 THR A CA 1
ATOM 1523 C C . THR A 1 191 ? -9.253 0.062 26.075 1.00 96.25 191 THR A C 1
ATOM 1525 O O . THR A 1 191 ? -10.314 -0.475 25.759 1.00 96.25 191 THR A O 1
ATOM 1528 N N . PHE A 1 192 ? -8.961 0.412 27.322 1.00 95.50 192 PHE A N 1
ATOM 1529 C CA . PHE A 1 192 ? -9.915 0.373 28.420 1.00 95.50 192 PHE A CA 1
ATOM 1530 C C . PHE A 1 192 ? -10.212 1.803 28.872 1.00 95.50 192 PHE A C 1
ATOM 1532 O O . PHE A 1 192 ? -9.296 2.588 29.115 1.00 95.50 192 PHE A O 1
ATOM 1539 N N . ARG A 1 193 ? -11.493 2.160 28.958 1.00 93.38 193 ARG A N 1
ATOM 1540 C CA . ARG A 1 193 ? -11.956 3.470 29.424 1.00 93.38 193 ARG A CA 1
ATOM 1541 C C . ARG A 1 193 ? -12.913 3.266 30.589 1.00 93.38 193 ARG A C 1
ATOM 1543 O O . ARG A 1 193 ? -13.894 2.543 30.445 1.00 93.38 193 ARG A O 1
ATOM 1550 N N . CYS A 1 194 ? -12.640 3.935 31.703 1.00 91.69 194 CYS A N 1
ATOM 1551 C CA . CYS A 1 194 ? -13.468 3.924 32.903 1.00 91.69 194 CYS A CA 1
ATOM 1552 C C . CYS A 1 194 ? -13.701 5.364 33.371 1.00 91.69 194 CYS A C 1
ATOM 1554 O O . CYS A 1 194 ? -12.744 6.125 33.511 1.00 91.69 194 CYS A O 1
ATOM 1556 N N . GLY A 1 195 ? -14.962 5.733 33.582 1.00 89.00 195 GLY A N 1
ATOM 1557 C CA . GLY A 1 195 ? -15.375 7.027 34.120 1.00 89.00 195 GLY A CA 1
ATOM 1558 C C . GLY A 1 195 ? -16.060 6.865 35.475 1.00 89.00 195 GLY A C 1
ATOM 1559 O O . GLY A 1 195 ? -16.979 6.052 35.601 1.00 89.00 195 GLY A O 1
ATOM 1560 N N . PHE A 1 196 ? -15.620 7.653 36.459 1.00 85.38 196 PHE A N 1
ATOM 1561 C CA . PHE A 1 196 ? -16.090 7.651 37.851 1.00 85.38 196 PHE A CA 1
ATOM 1562 C C . PHE A 1 196 ? -17.145 8.743 38.102 1.00 85.38 196 PHE A C 1
ATOM 1564 O O . PHE A 1 196 ? -17.076 9.841 37.499 1.00 85.38 196 PHE A O 1
#

Secondary structure (DSSP, 8-state):
--TTSPPPPPSS--SS---GGG-------S-SEEEEEEEEEEETTEEEEEEEEEEES-EEEEHHHHHH--TTSSS---HHHHHTB--TTS--TT--BPPP---TT------GGGEEE--EEEEEEEEEEEEPPTTSSTT-SEEEEEEEEEEEEEEE--SSS-SS--TTTT-GGGTTEESSPPPPPPEEEEEEEEE-

Foldseek 3Di:
DDPQDDDDDAPVPDPPDDDPVSDDDQFAQDFPDKDKDWDWDDDVQKIKIWIKIWTFRGKAQECLQVVQQQQAPPDDHDPLNVVLGDDPPDPNVRRPHGHRDNDPPDDDDDHNSRIDTLTKMWRAKIKMKGKDDAPPDVPWGTKMKMKMKGRPDMDDPDPDDHSCDDPPVVDPVRRRYDDPDDDDDIDIDIDIDIHD

Solvent-accessible surface area (backbone atoms only — not comparable to full-atom values): 11557 Å² total; per-residue (Å²): 134,74,85,51,56,83,81,78,74,71,71,76,70,57,93,84,61,85,58,82,76,43,64,72,92,72,77,47,57,64,54,79,47,72,52,74,50,78,48,79,48,75,57,90,51,35,38,37,39,39,33,37,37,36,40,36,68,16,30,24,37,39,44,51,59,61,72,33,61,61,48,50,75,86,66,83,58,50,68,68,50,63,74,19,27,29,54,90,98,54,92,50,91,79,43,77,33,49,36,72,42,86,57,91,77,77,78,83,73,89,56,58,89,40,51,41,55,29,31,32,43,28,40,45,35,41,36,43,36,41,45,55,71,71,68,80,44,93,75,39,65,42,41,35,46,31,46,34,30,34,48,69,45,73,53,59,81,42,89,66,82,46,63,89,34,50,58,40,82,90,40,81,92,40,53,27,31,30,69,76,55,79,53,81,73,67,44,79,45,82,46,80,47,76,40,108

Nearest PDB structures (foldseek):
  8aa4-assembly1_B  TM=9.070E-01  e=2.337E-12  Bacteroides thetaiotaomicron VPI-5482
  8a9y-assembly1_I  TM=8.393E-01  e=4.514E-10  Bacteroides thetaiotaomicron VPI-5482
  6z8i-assembly1_B  TM=8.530E-01  e=3.540E-09  Bacteroides thetaiotaomicron VPI-5482
  6zm1-assembly1_B  TM=8.530E-01  e=2.512E-09  Bacteroides thetaiotaomicron VPI-5482
  6sm3-assembly1_B  TM=8.319E-01  e=1.320E-08  Porphyromonas gingivalis W83

Mean predicted aligned error: 7.75 Å